Protein AF-A0A652KFF5-F1 (afdb_monomer)

Secondary structure (DSSP, 8-state):
-PPPPPSEEEEEEEEEEBSS-TTSGGGHHHHHHHHHHHHHHHTSTTEEEE---TTSSSSTT--TT-TTEEEEEEEES-HHHHHHHHHHSTHHHHHHHHHHHBPPPSS--EEEEEEETT----HHHHHHHHHHHHHH-SBTTBB-TTSPPPPHHHH-S---TT------PPPHHHHHHHHHHHHHHHHHHHHHHHHHHHHHHTS---HHHHHHHHHHHHHHHHHHHHHHHHHHHHH-HHHHHHHHHHHHHHHHHHHHH-SSHHHHHHHHHHHHHHHTTHHHHHHHHHHHS-TTTHHHHHHHHHHHHHHHHHTHHHHHHHHTTTS-HHHHTHHHHHHHHHHHHHGGGGSPPPPPP-PPP--------

Structure (mmCIF, N/CA/C/O backbone):
data_AF-A0A652KFF5-F1
#
_entry.id   AF-A0A652KFF5-F1
#
loop_
_atom_site.group_PDB
_atom_site.id
_atom_site.type_symbol
_atom_site.label_atom_id
_atom_site.label_alt_id
_atom_site.label_comp_id
_atom_site.label_asym_id
_atom_site.label_entity_id
_atom_site.label_seq_id
_atom_site.pdbx_PDB_ins_code
_atom_site.Cartn_x
_atom_site.Cartn_y
_atom_site.Cartn_z
_atom_site.occupancy
_atom_site.B_iso_or_equiv
_atom_site.auth_seq_id
_atom_site.auth_comp_id
_atom_site.auth_asym_id
_atom_site.auth_atom_id
_atom_site.pdbx_PDB_model_num
ATOM 1 N N . MET A 1 1 ? -26.740 13.414 42.583 1.00 33.16 1 MET A N 1
ATOM 2 C CA . MET A 1 1 ? -27.051 12.597 41.392 1.00 33.16 1 MET A CA 1
ATOM 3 C C . MET A 1 1 ? -25.988 11.518 41.304 1.00 33.16 1 MET A C 1
ATOM 5 O O . MET A 1 1 ? -24.871 11.815 40.911 1.00 33.16 1 MET A O 1
ATOM 9 N N . THR A 1 2 ? -26.283 10.318 41.795 1.00 33.34 2 THR A N 1
ATOM 10 C CA . THR A 1 2 ? -25.398 9.155 41.670 1.00 33.34 2 THR A CA 1
ATOM 11 C C . THR A 1 2 ? -25.369 8.743 40.200 1.00 33.34 2 THR A C 1
ATOM 13 O O . THR A 1 2 ? -26.416 8.467 39.616 1.00 33.34 2 THR A O 1
ATOM 16 N N . ALA A 1 3 ? -24.194 8.791 39.571 1.00 35.50 3 ALA A N 1
ATOM 17 C CA . ALA A 1 3 ? -24.021 8.266 38.223 1.00 35.50 3 ALA A CA 1
ATOM 18 C C . ALA A 1 3 ? -24.423 6.782 38.229 1.00 35.50 3 ALA A C 1
ATOM 20 O O . ALA A 1 3 ? -23.998 6.032 39.106 1.00 35.50 3 ALA A O 1
ATOM 21 N N . SER A 1 4 ? -25.293 6.376 37.301 1.00 41.59 4 SER A N 1
ATOM 22 C CA . SER A 1 4 ? -25.651 4.967 37.121 1.00 41.59 4 SER A CA 1
ATOM 23 C C . SER A 1 4 ? -24.373 4.171 36.866 1.00 41.59 4 SER A C 1
ATOM 25 O O . SER A 1 4 ? -23.624 4.528 35.956 1.00 41.59 4 SER A O 1
ATOM 27 N N . ALA A 1 5 ? -24.135 3.110 37.641 1.00 50.06 5 ALA A N 1
ATOM 28 C CA . ALA A 1 5 ? -23.015 2.204 37.405 1.00 50.06 5 ALA A CA 1
ATOM 29 C C . ALA A 1 5 ? -23.044 1.707 35.943 1.00 50.06 5 ALA A C 1
ATOM 31 O O . ALA A 1 5 ? -24.138 1.477 35.402 1.00 50.06 5 ALA A O 1
ATOM 32 N N . PRO A 1 6 ? -21.884 1.590 35.274 1.00 56.19 6 PRO A N 1
ATOM 33 C CA . PRO A 1 6 ? -21.829 1.127 33.895 1.00 56.19 6 PRO A CA 1
ATOM 34 C C . PRO A 1 6 ? -22.417 -0.286 33.789 1.00 56.19 6 PRO A C 1
ATOM 36 O O . PRO A 1 6 ? -22.148 -1.152 34.612 1.00 56.19 6 PRO A O 1
ATOM 39 N N . ALA A 1 7 ? -23.237 -0.532 32.763 1.00 70.31 7 ALA A N 1
ATOM 40 C CA . ALA A 1 7 ? -23.918 -1.819 32.571 1.00 70.31 7 ALA A CA 1
ATOM 41 C C . ALA A 1 7 ? -22.974 -2.969 32.148 1.00 70.31 7 ALA A C 1
ATOM 43 O O . ALA A 1 7 ? -23.396 -4.123 32.087 1.00 70.31 7 ALA A O 1
ATOM 44 N N . ALA A 1 8 ? -21.714 -2.664 31.826 1.00 82.94 8 ALA A N 1
ATOM 45 C CA . ALA A 1 8 ? -20.701 -3.625 31.409 1.00 82.94 8 ALA A CA 1
ATOM 46 C C . ALA A 1 8 ? -19.317 -3.187 31.899 1.00 82.94 8 ALA A C 1
ATOM 48 O O . ALA A 1 8 ? -19.049 -1.990 31.994 1.00 82.94 8 ALA A O 1
ATOM 49 N N . HIS A 1 9 ? -18.442 -4.158 32.131 1.00 90.56 9 HIS A N 1
ATOM 50 C CA . HIS A 1 9 ? -17.024 -3.968 32.415 1.00 90.56 9 HIS A CA 1
ATOM 51 C C . HIS A 1 9 ? -16.177 -4.586 31.298 1.00 90.56 9 HIS A C 1
ATOM 53 O O . HIS A 1 9 ? -16.633 -5.449 30.551 1.00 90.56 9 HIS A O 1
ATOM 59 N N . LEU A 1 10 ? -14.938 -4.135 31.162 1.00 90.88 10 LEU A N 1
ATOM 60 C CA . LEU A 1 10 ? -13.964 -4.647 30.215 1.00 90.88 10 LEU A CA 1
ATOM 61 C C . LEU A 1 10 ? -13.082 -5.696 30.891 1.00 90.88 10 LEU A C 1
ATOM 63 O O . LEU A 1 10 ? -12.325 -5.367 31.799 1.00 90.88 10 LEU A O 1
ATOM 67 N N . ALA A 1 11 ? -13.144 -6.933 30.419 1.00 93.06 11 ALA A N 1
ATOM 68 C CA . ALA A 1 11 ? -12.210 -7.985 30.779 1.00 93.06 11 ALA A CA 1
ATOM 69 C C . ALA A 1 11 ? -10.991 -7.976 29.848 1.00 93.06 11 ALA A C 1
ATOM 71 O O . ALA A 1 11 ? -11.082 -7.638 28.664 1.00 93.06 11 ALA A O 1
ATOM 72 N N . GLN A 1 12 ? -9.846 -8.366 30.393 1.00 92.56 12 GLN A N 1
ATOM 73 C CA . GLN A 1 12 ? -8.568 -8.439 29.707 1.00 92.56 12 GLN A CA 1
ATOM 74 C C . GLN A 1 12 ? -7.838 -9.713 30.121 1.00 92.56 12 GLN A C 1
ATOM 76 O O . GLN A 1 12 ? -7.774 -10.022 31.304 1.00 92.56 12 GLN A O 1
ATOM 81 N N . LEU A 1 13 ? -7.243 -10.408 29.152 1.00 90.50 13 LEU A N 1
ATOM 82 C CA . LEU A 1 13 ? -6.333 -11.535 29.350 1.00 90.50 13 LEU A CA 1
ATOM 83 C C . LEU A 1 13 ? -5.017 -11.248 28.632 1.00 90.50 13 LEU A C 1
ATOM 85 O O . LEU A 1 13 ? -5.027 -10.831 27.475 1.00 90.50 13 LEU A O 1
ATOM 89 N N . ASN A 1 14 ? -3.895 -11.513 29.294 1.00 86.75 14 ASN A N 1
ATOM 90 C CA . ASN A 1 14 ? -2.557 -11.499 28.717 1.00 86.75 14 ASN A CA 1
ATOM 91 C C . ASN A 1 14 ? -1.836 -12.816 29.034 1.00 86.75 14 ASN A C 1
ATOM 93 O O . ASN A 1 14 ? -1.788 -13.235 30.192 1.00 86.75 14 ASN A O 1
ATOM 97 N N . LEU A 1 15 ? -1.272 -13.447 28.005 1.00 84.94 15 LEU A N 1
ATOM 98 C CA . LEU A 1 15 ? -0.394 -14.607 28.115 1.00 84.94 15 LEU A CA 1
ATOM 99 C C . LEU A 1 15 ? 1.050 -14.196 27.829 1.00 84.94 15 LEU A C 1
ATOM 101 O O . LEU A 1 15 ? 1.372 -13.719 26.741 1.00 84.94 15 LEU A O 1
ATOM 105 N N . ALA A 1 16 ? 1.951 -14.446 28.770 1.00 81.75 16 ALA A N 1
ATOM 106 C CA . ALA A 1 16 ? 3.372 -14.200 28.566 1.00 81.75 16 ALA A CA 1
ATOM 107 C C . ALA A 1 16 ? 4.163 -15.501 28.700 1.00 81.75 16 ALA A C 1
ATOM 109 O O . ALA A 1 16 ? 4.005 -16.233 29.673 1.00 81.75 16 ALA A O 1
ATOM 110 N N . THR A 1 17 ? 5.009 -15.795 27.712 1.00 84.81 17 THR A N 1
ATOM 111 C CA . THR A 1 17 ? 5.936 -16.930 27.773 1.00 84.81 17 THR A CA 1
ATOM 112 C C . THR A 1 17 ? 7.237 -16.451 28.396 1.00 84.81 17 THR A C 1
ATOM 114 O O . THR A 1 17 ? 7.862 -15.529 27.872 1.00 84.81 17 THR A O 1
ATOM 117 N N . LEU A 1 18 ? 7.625 -17.059 29.510 1.00 83.94 18 LEU A N 1
ATOM 118 C CA . LEU A 1 18 ? 8.843 -16.753 30.248 1.00 83.94 18 LEU A CA 1
ATOM 119 C C . LEU A 1 18 ? 10.080 -17.246 29.488 1.00 83.94 18 LEU A C 1
ATOM 121 O O . LEU A 1 18 ? 10.061 -18.318 28.885 1.00 83.94 18 LEU A O 1
ATOM 125 N N . LEU A 1 19 ? 11.170 -16.480 29.545 1.00 85.31 19 LEU A N 1
ATOM 126 C CA . LEU A 1 19 ? 12.479 -16.920 29.046 1.00 85.31 19 LEU A CA 1
ATOM 127 C C . LEU A 1 19 ? 13.156 -17.916 29.999 1.00 85.31 19 LEU A C 1
ATOM 129 O O . LEU A 1 19 ? 13.886 -18.800 29.547 1.00 85.31 19 LEU A O 1
ATOM 133 N N . HIS A 1 20 ? 12.908 -17.776 31.305 1.00 85.44 20 HIS A N 1
ATOM 134 C CA . HIS A 1 20 ? 13.474 -18.599 32.374 1.00 85.44 20 HIS A CA 1
ATOM 135 C C . HIS A 1 20 ? 12.407 -18.928 33.437 1.00 85.44 20 HIS A C 1
ATOM 137 O O . HIS A 1 20 ? 11.428 -18.187 33.559 1.00 85.44 20 HIS A O 1
ATOM 143 N N . PRO A 1 21 ? 12.566 -20.022 34.205 1.00 84.12 21 PRO A N 1
ATOM 144 C CA . PRO A 1 21 ? 11.741 -20.305 35.383 1.00 84.12 21 PRO A CA 1
ATOM 145 C C . PRO A 1 21 ? 11.721 -19.138 36.385 1.00 84.12 21 PRO A C 1
ATOM 147 O O . PRO A 1 21 ? 12.697 -18.400 36.486 1.00 84.12 21 PRO A O 1
ATOM 150 N N . LEU A 1 22 ? 10.621 -18.956 37.127 1.00 80.88 22 LEU A N 1
ATOM 151 C CA . LEU A 1 22 ? 10.449 -17.810 38.041 1.00 80.88 22 LEU A CA 1
ATOM 152 C C . LEU A 1 22 ? 11.430 -17.806 39.227 1.00 80.88 22 LEU A C 1
ATOM 154 O 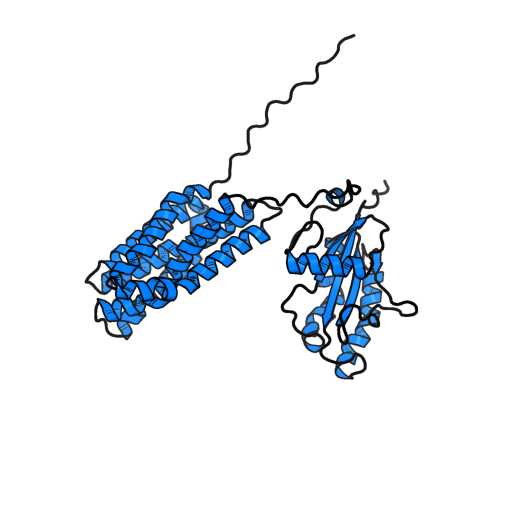O . LEU A 1 22 ? 11.695 -16.746 39.781 1.00 80.88 22 LEU A O 1
ATOM 158 N N . ASP A 1 23 ? 11.964 -18.967 39.602 1.00 84.38 23 ASP A N 1
ATOM 159 C CA . ASP A 1 23 ? 12.989 -19.142 40.636 1.00 84.38 23 ASP A CA 1
ATOM 160 C C . ASP A 1 23 ? 14.418 -18.858 40.134 1.00 84.38 23 ASP A C 1
ATOM 162 O O . ASP A 1 23 ? 15.362 -18.821 40.925 1.00 84.38 23 ASP A O 1
ATOM 166 N N . ASP A 1 24 ? 14.598 -18.620 38.830 1.00 88.25 24 ASP A N 1
ATOM 167 C CA . ASP A 1 24 ? 15.885 -18.229 38.262 1.00 88.25 24 ASP A CA 1
ATOM 168 C C . ASP A 1 24 ? 16.267 -16.805 38.721 1.00 88.25 24 ASP A C 1
ATOM 170 O O . ASP A 1 24 ? 15.455 -15.883 38.595 1.00 88.25 24 ASP A O 1
ATOM 174 N N . PRO A 1 25 ? 17.514 -16.558 39.173 1.00 88.81 25 PRO A N 1
ATOM 175 C CA . PRO A 1 25 ? 17.967 -15.229 39.594 1.00 88.81 25 PRO A CA 1
ATOM 176 C C . PRO A 1 25 ? 17.753 -14.120 38.553 1.00 88.81 25 PRO A C 1
ATOM 178 O O . PRO A 1 25 ? 17.595 -12.955 38.913 1.00 88.81 25 PRO A O 1
ATOM 181 N N . ARG A 1 26 ? 17.720 -14.457 37.256 1.00 87.69 26 ARG A N 1
ATOM 182 C CA . ARG A 1 26 ? 17.440 -13.499 36.171 1.00 87.69 26 ARG A CA 1
ATOM 183 C C . ARG A 1 26 ? 15.997 -12.992 36.173 1.00 87.69 26 ARG A C 1
ATOM 185 O O . ARG A 1 26 ? 15.732 -11.921 35.630 1.00 87.69 26 ARG A O 1
ATOM 192 N N . MET A 1 27 ? 15.080 -13.737 36.784 1.00 85.69 27 MET A N 1
ATOM 193 C CA . MET A 1 27 ? 13.676 -13.364 36.942 1.00 85.69 27 MET A CA 1
ATOM 194 C C . MET A 1 27 ? 13.416 -12.577 38.233 1.00 85.69 27 MET A C 1
ATOM 196 O O . MET A 1 27 ? 12.335 -12.008 38.363 1.00 85.69 27 MET A O 1
ATOM 200 N N . ALA A 1 28 ? 14.389 -12.472 39.149 1.00 85.94 28 ALA A N 1
ATOM 201 C CA . ALA A 1 28 ? 14.211 -11.790 40.436 1.00 85.94 28 ALA A CA 1
ATOM 202 C C . ALA A 1 28 ? 13.694 -10.341 40.304 1.00 85.94 28 ALA A C 1
ATOM 204 O O . ALA A 1 28 ? 12.697 -10.031 40.955 1.00 85.94 28 ALA A O 1
ATOM 205 N N . PRO A 1 29 ? 14.223 -9.486 39.399 1.00 86.44 29 PRO A N 1
ATOM 206 C CA . PRO A 1 29 ? 13.686 -8.134 39.222 1.00 86.44 29 PRO A CA 1
ATOM 207 C C . PRO A 1 29 ? 12.221 -8.113 38.767 1.00 86.44 29 PRO A C 1
ATOM 209 O O . PRO A 1 29 ? 11.480 -7.198 39.103 1.00 86.44 29 PRO A O 1
ATOM 212 N N . PHE A 1 30 ? 11.788 -9.112 37.992 1.00 83.81 30 PHE A N 1
ATOM 213 C CA . PHE A 1 30 ? 10.391 -9.236 37.581 1.00 83.81 30 PHE A CA 1
ATOM 214 C C . PHE A 1 30 ? 9.501 -9.670 38.750 1.00 83.81 30 PHE A C 1
ATOM 216 O O . PHE A 1 30 ? 8.449 -9.070 38.960 1.00 83.81 30 PHE A O 1
ATOM 223 N N . VAL A 1 31 ? 9.933 -10.675 39.519 1.00 85.06 31 VAL A N 1
ATOM 224 C CA . VAL A 1 31 ? 9.197 -11.191 40.684 1.00 85.06 31 VAL A CA 1
ATOM 225 C C . VAL A 1 31 ? 9.026 -10.106 41.752 1.00 85.06 31 VAL A C 1
ATOM 227 O O . VAL A 1 31 ? 7.923 -9.919 42.255 1.00 85.06 31 VAL A O 1
ATOM 230 N N . GLU A 1 32 ? 10.070 -9.321 42.029 1.00 86.75 32 GLU A N 1
ATOM 231 C CA . GLU A 1 32 ? 10.030 -8.199 42.981 1.00 86.75 32 GLU A CA 1
ATOM 232 C C . GLU A 1 32 ? 9.034 -7.094 42.583 1.00 86.75 32 GLU A C 1
ATOM 234 O O . GLU A 1 32 ? 8.522 -6.378 43.443 1.00 86.75 32 GLU A O 1
ATOM 239 N N . MET A 1 33 ? 8.724 -6.956 41.288 1.00 83.12 33 MET A N 1
ATOM 240 C CA . MET A 1 33 ? 7.752 -5.976 40.792 1.00 83.12 33 MET A CA 1
ATOM 241 C C . MET A 1 33 ? 6.298 -6.463 40.837 1.00 83.12 33 MET A C 1
ATOM 243 O O . MET A 1 33 ? 5.400 -5.631 40.687 1.00 83.12 33 MET A O 1
ATOM 247 N N . LEU A 1 34 ? 6.033 -7.760 41.039 1.00 81.25 34 LEU A N 1
ATOM 248 C CA . LEU A 1 34 ? 4.668 -8.303 41.013 1.00 81.25 34 LEU A CA 1
ATOM 249 C C . LEU A 1 34 ? 3.778 -7.649 42.074 1.00 81.25 34 LEU A C 1
ATOM 251 O O . LEU A 1 34 ? 2.709 -7.134 41.741 1.00 81.25 34 LEU A O 1
ATOM 255 N N . ASP A 1 35 ? 4.240 -7.603 43.322 1.00 81.44 35 ASP A N 1
ATOM 256 C CA . ASP A 1 35 ? 3.483 -7.029 44.437 1.00 81.44 35 ASP A CA 1
ATOM 257 C C . ASP A 1 35 ? 3.219 -5.522 44.261 1.00 81.44 35 ASP A C 1
ATOM 259 O O . ASP A 1 35 ? 2.052 -5.119 44.321 1.00 81.44 35 ASP A O 1
ATOM 263 N N . PRO A 1 36 ? 4.228 -4.670 43.966 1.00 82.75 36 PRO A N 1
ATOM 264 C CA . PRO A 1 36 ? 3.996 -3.256 43.672 1.00 82.75 36 PRO A CA 1
ATOM 265 C C . PRO A 1 36 ? 3.015 -3.014 42.519 1.00 82.75 36 PRO A C 1
ATOM 267 O O . PRO A 1 36 ? 2.179 -2.115 42.600 1.00 82.75 36 PRO A O 1
ATOM 270 N N . VAL A 1 37 ? 3.096 -3.806 41.446 1.00 82.44 37 VAL A N 1
ATOM 271 C CA . VAL A 1 37 ? 2.225 -3.659 40.271 1.00 82.44 37 VAL A CA 1
ATOM 272 C C . VAL A 1 37 ? 0.797 -4.098 40.576 1.00 82.44 37 VAL A C 1
ATOM 274 O O . VAL A 1 37 ? -0.143 -3.410 40.176 1.00 82.44 37 VAL A O 1
ATOM 277 N N . ASN A 1 38 ? 0.622 -5.200 41.308 1.00 82.69 38 ASN A N 1
ATOM 278 C CA . ASN A 1 38 ? -0.690 -5.666 41.749 1.00 82.69 38 ASN A CA 1
ATOM 279 C C . ASN A 1 38 ? -1.342 -4.651 42.695 1.00 82.69 38 ASN A C 1
ATOM 281 O O . ASN A 1 38 ? -2.497 -4.290 42.491 1.00 82.69 38 ASN A O 1
ATOM 285 N N . ALA A 1 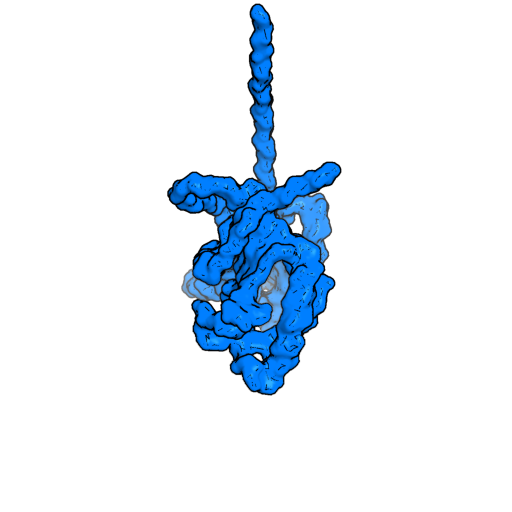39 ? -0.589 -4.112 43.658 1.00 84.81 39 ALA A N 1
ATOM 286 C CA . ALA A 1 39 ? -1.076 -3.062 44.549 1.00 84.81 39 ALA A CA 1
ATOM 287 C C . ALA A 1 39 ? -1.441 -1.774 43.787 1.00 84.81 39 ALA A C 1
ATOM 289 O O . ALA A 1 39 ? -2.447 -1.132 44.089 1.00 84.81 39 ALA A O 1
ATOM 290 N N . ALA A 1 40 ? -0.656 -1.405 42.769 1.00 84.25 40 ALA A N 1
ATOM 291 C CA . ALA A 1 40 ? -0.963 -0.269 41.906 1.00 84.25 40 ALA A CA 1
ATOM 292 C C . ALA A 1 40 ? -2.230 -0.496 41.065 1.00 84.25 40 ALA A C 1
ATOM 294 O O . ALA A 1 40 ? -2.979 0.454 40.848 1.00 84.25 40 ALA A O 1
ATOM 295 N N . ALA A 1 41 ? -2.480 -1.729 40.609 1.00 82.00 41 ALA A N 1
ATOM 296 C CA . ALA A 1 41 ? -3.719 -2.091 39.923 1.00 82.00 41 ALA A CA 1
ATOM 297 C C . ALA A 1 41 ? -4.917 -1.996 40.874 1.00 82.00 41 ALA A C 1
ATOM 299 O O . ALA A 1 41 ? -5.899 -1.339 40.545 1.00 82.00 41 ALA A O 1
ATOM 300 N N . ASP A 1 42 ? -4.796 -2.570 42.075 1.00 85.00 42 ASP A N 1
ATOM 301 C CA . ASP A 1 42 ? -5.848 -2.582 43.098 1.00 85.00 42 ASP A CA 1
ATOM 302 C C . ASP A 1 42 ? -6.244 -1.154 43.542 1.00 85.00 42 ASP A C 1
ATOM 304 O O . ASP A 1 42 ? -7.393 -0.910 43.911 1.00 85.00 42 ASP A O 1
ATOM 308 N N . ALA A 1 43 ? -5.317 -0.191 43.463 1.00 85.94 43 ALA A N 1
ATOM 309 C CA . ALA A 1 43 ? -5.553 1.226 43.756 1.00 85.94 43 ALA A CA 1
ATOM 310 C C . ALA A 1 43 ? -5.965 2.076 42.533 1.00 85.94 43 ALA A C 1
ATOM 312 O O . ALA A 1 43 ? -6.248 3.270 42.686 1.00 85.94 43 ALA A O 1
ATOM 313 N N . ALA A 1 44 ? -5.965 1.516 41.319 1.00 87.31 44 ALA A N 1
ATOM 314 C CA . ALA A 1 44 ? -6.188 2.281 40.098 1.00 87.31 44 ALA A CA 1
ATOM 315 C C . ALA A 1 44 ? -7.670 2.679 39.925 1.00 87.31 44 ALA A C 1
ATOM 317 O O . ALA A 1 44 ? -8.567 1.849 40.104 1.00 87.31 44 ALA A O 1
ATOM 318 N N . PRO A 1 45 ? -7.965 3.927 39.508 1.00 87.56 45 PRO A N 1
ATOM 319 C CA . PRO A 1 45 ? -9.326 4.330 39.170 1.00 87.56 45 PRO A CA 1
ATOM 320 C C . PRO A 1 45 ? -9.924 3.441 38.074 1.00 87.56 45 PRO A C 1
ATOM 322 O O . PRO A 1 45 ? -9.319 3.246 37.021 1.00 87.56 45 PRO A O 1
ATOM 325 N N . GLY A 1 46 ? -11.126 2.918 38.317 1.00 86.19 46 GLY A N 1
ATOM 326 C CA . GLY A 1 46 ? -11.828 2.040 37.380 1.00 86.19 46 GLY A CA 1
ATOM 327 C C . GLY A 1 46 ? -11.337 0.589 37.364 1.00 86.19 46 GLY A C 1
ATOM 328 O O . GLY A 1 46 ? -11.762 -0.167 36.491 1.00 86.19 46 GLY A O 1
ATOM 329 N N . PHE A 1 47 ? -10.467 0.174 38.288 1.00 89.31 47 PHE A N 1
ATOM 330 C CA . PHE A 1 47 ? -10.163 -1.240 38.505 1.00 89.31 47 PHE A CA 1
ATOM 331 C C . PHE A 1 47 ? -11.332 -1.949 39.203 1.00 89.31 47 PHE A C 1
ATOM 333 O O . PHE A 1 47 ? -11.900 -1.427 40.161 1.00 89.31 47 PHE A O 1
ATOM 340 N N . VAL A 1 48 ? -11.698 -3.144 38.728 1.00 90.00 48 VAL A N 1
ATOM 341 C CA . VAL A 1 48 ? -12.832 -3.915 39.270 1.00 90.00 48 VAL A CA 1
ATOM 342 C C . VAL A 1 48 ? -12.372 -5.224 39.901 1.00 90.00 48 VAL A C 1
ATOM 344 O O . VAL A 1 48 ? -12.838 -5.582 40.983 1.00 90.00 48 VAL A O 1
ATOM 347 N N . TRP A 1 49 ? -11.524 -5.988 39.210 1.00 91.62 49 TRP A N 1
ATOM 348 C CA . TRP A 1 49 ? -11.113 -7.320 39.658 1.00 91.62 49 TRP A CA 1
ATOM 349 C C . TRP A 1 49 ? -9.859 -7.810 38.925 1.00 91.62 49 TRP A C 1
ATOM 351 O O . TRP A 1 49 ? -9.629 -7.448 37.774 1.00 91.62 49 TRP A O 1
ATOM 361 N N . ARG A 1 50 ? -9.089 -8.708 39.547 1.00 88.00 50 ARG A N 1
ATOM 362 C CA . ARG A 1 50 ? -8.030 -9.490 38.893 1.00 88.00 50 ARG A CA 1
ATOM 363 C C . ARG A 1 50 ? -8.066 -10.947 39.326 1.00 88.00 50 ARG A C 1
ATOM 365 O O . ARG A 1 50 ? -8.480 -11.263 40.441 1.00 88.00 50 ARG A O 1
ATOM 372 N N . LEU A 1 51 ? -7.603 -11.817 38.438 1.00 82.69 51 LEU A N 1
ATOM 373 C CA . LEU A 1 51 ? -7.401 -13.226 38.726 1.00 82.69 51 LEU A CA 1
ATOM 374 C C . LEU A 1 51 ? -6.281 -13.381 39.756 1.00 82.69 51 LEU A C 1
ATOM 376 O O . LEU A 1 51 ? -5.197 -12.816 39.603 1.00 82.69 51 LEU A O 1
ATOM 380 N N . VAL A 1 52 ? -6.564 -14.176 40.778 1.00 79.19 52 VAL A N 1
ATOM 381 C CA . VAL A 1 52 ? -5.620 -14.641 41.794 1.00 79.19 52 VAL A CA 1
ATOM 382 C C . VAL A 1 52 ? -5.761 -16.152 41.901 1.00 79.19 52 VAL A C 1
ATOM 384 O O . VAL A 1 52 ? -6.857 -16.685 41.710 1.00 79.19 52 VAL A O 1
ATOM 387 N N . GLU A 1 53 ? -4.660 -16.847 42.153 1.00 72.25 53 GLU A N 1
ATOM 388 C CA . GLU A 1 53 ? -4.696 -18.262 42.506 1.00 72.25 53 GLU A CA 1
ATOM 389 C C . GLU A 1 53 ? -5.220 -18.436 43.939 1.00 72.25 53 GLU A C 1
ATOM 391 O O . GLU A 1 53 ? -5.051 -17.574 44.804 1.00 72.25 53 GLU A O 1
ATOM 396 N N . GLU A 1 54 ? -5.906 -19.547 44.192 1.00 55.03 54 GLU A N 1
ATOM 397 C CA . GLU A 1 54 ? -6.499 -19.825 45.496 1.00 55.03 54 GLU A CA 1
ATOM 398 C C . GLU A 1 54 ? -5.397 -19.974 46.561 1.00 55.03 54 GLU A C 1
ATOM 400 O O . GLU A 1 54 ? -4.600 -20.906 46.527 1.00 55.03 54 GLU A O 1
ATOM 405 N N . GLY A 1 55 ? -5.329 -19.017 47.495 1.00 48.94 55 GLY A N 1
ATOM 406 C CA . GLY A 1 55 ? -4.285 -18.954 48.526 1.00 48.94 55 GLY A CA 1
ATOM 407 C C . GLY A 1 55 ? -3.022 -18.166 48.146 1.00 48.94 55 GLY A C 1
ATOM 408 O O . GLY A 1 55 ? -2.095 -18.116 48.952 1.00 48.94 55 GLY A O 1
ATOM 409 N N . SER A 1 56 ? -2.986 -17.521 46.974 1.00 59.91 56 SER A N 1
ATOM 410 C CA . SER A 1 56 ? -1.859 -16.709 46.487 1.00 59.91 56 SER A CA 1
ATOM 411 C C . SER A 1 56 ? -2.266 -15.242 46.272 1.00 59.91 56 SER A C 1
ATOM 413 O O . SER A 1 56 ? -3.420 -14.969 45.928 1.00 59.91 56 SER A O 1
ATOM 415 N N . PRO A 1 57 ? -1.348 -14.267 46.438 1.00 55.69 57 PRO A N 1
ATOM 416 C CA . PRO A 1 57 ? -1.618 -12.872 46.100 1.00 55.69 57 PRO A CA 1
ATOM 417 C C . PRO A 1 57 ? -1.713 -12.611 44.587 1.00 55.69 57 PRO A C 1
ATOM 419 O O . PRO A 1 57 ? -2.160 -11.527 44.209 1.00 55.69 57 PRO A O 1
ATOM 422 N N . ASP A 1 58 ? -1.333 -13.554 43.713 1.00 59.50 58 ASP A N 1
ATOM 423 C CA . ASP A 1 58 ? -1.353 -13.391 42.253 1.00 59.50 58 ASP A CA 1
ATOM 424 C C . ASP A 1 58 ? -1.717 -14.678 41.481 1.00 59.50 58 ASP A C 1
ATOM 426 O O . ASP A 1 58 ? -2.000 -15.721 42.064 1.00 59.50 58 ASP A O 1
ATOM 430 N N . ALA A 1 59 ? -1.783 -14.583 40.147 1.00 62.31 59 ALA A N 1
ATOM 431 C CA . ALA A 1 59 ? -2.107 -15.690 39.239 1.00 62.31 59 ALA A CA 1
ATOM 432 C C . ALA A 1 59 ? -0.867 -16.348 38.599 1.00 62.31 59 ALA A C 1
ATOM 434 O O . ALA A 1 59 ? -1.003 -17.165 37.684 1.00 62.31 59 ALA A O 1
ATOM 435 N N . THR A 1 60 ? 0.346 -15.998 39.036 1.00 57.09 60 THR A N 1
ATOM 436 C CA . THR A 1 60 ? 1.594 -16.461 38.417 1.00 57.09 60 THR A CA 1
ATOM 437 C C . THR A 1 60 ? 1.905 -17.926 38.690 1.00 57.09 60 THR A C 1
ATOM 439 O O . THR A 1 60 ? 2.826 -18.444 38.065 1.00 57.09 60 THR A O 1
ATOM 442 N N . GLY A 1 61 ? 1.141 -18.629 39.532 1.00 55.91 61 GLY A N 1
ATOM 443 C CA . GLY A 1 61 ? 1.176 -20.092 39.666 1.00 55.91 61 GLY A CA 1
ATOM 444 C C . GLY A 1 61 ? 0.269 -20.837 38.676 1.00 55.91 61 GLY A C 1
ATOM 445 O O . GLY A 1 61 ? 0.526 -21.996 38.351 1.00 55.91 61 GLY A O 1
ATOM 446 N N . LEU A 1 62 ? -0.718 -20.163 38.070 1.00 58.66 62 LEU A N 1
ATOM 447 C CA . LEU A 1 62 ? -1.614 -20.780 37.089 1.00 58.66 62 LEU A CA 1
ATOM 448 C C . LEU A 1 62 ? -0.878 -21.019 35.757 1.00 58.66 62 LEU A C 1
ATOM 450 O O . LEU A 1 62 ? -0.264 -20.113 35.188 1.00 58.66 62 LEU A O 1
ATOM 454 N N . ARG A 1 63 ? -0.947 -22.251 35.231 1.00 62.28 63 ARG A N 1
ATOM 455 C CA . ARG A 1 63 ? -0.298 -22.680 33.968 1.00 62.28 63 ARG A CA 1
ATOM 456 C C . ARG A 1 63 ? -1.308 -23.166 32.914 1.00 62.28 63 ARG A C 1
ATOM 458 O O . ARG A 1 63 ? -1.210 -24.296 32.440 1.00 62.28 63 ARG A O 1
ATOM 465 N N . PRO A 1 64 ? -2.298 -22.354 32.511 1.00 58.81 64 PRO A N 1
ATOM 466 C CA . PRO A 1 64 ? -3.388 -22.830 31.656 1.00 58.81 64 PRO A CA 1
ATOM 467 C C . PRO A 1 64 ? -2.986 -23.071 30.188 1.00 58.81 64 PRO A C 1
ATOM 469 O O . PRO A 1 64 ? -3.765 -23.645 29.435 1.00 58.81 64 PRO A O 1
ATOM 472 N N . ALA A 1 65 ? -1.793 -22.632 29.767 1.00 58.03 65 ALA A N 1
ATOM 473 C CA . ALA A 1 65 ? -1.314 -22.710 28.383 1.00 58.03 65 ALA A CA 1
ATOM 474 C C . ALA A 1 65 ? 0.071 -23.385 28.241 1.00 58.03 65 ALA A C 1
ATOM 476 O O . ALA A 1 65 ? 0.737 -23.200 27.224 1.00 58.03 65 ALA A O 1
ATOM 477 N N . GLY A 1 66 ? 0.495 -24.165 29.245 1.00 60.28 66 GLY A N 1
ATOM 478 C CA . GLY A 1 66 ? 1.751 -24.929 29.246 1.00 60.28 66 GLY A CA 1
ATOM 479 C C . GLY A 1 66 ? 2.778 -24.467 30.287 1.00 60.28 66 GLY A C 1
ATOM 480 O O . GLY A 1 66 ? 2.648 -23.399 30.893 1.00 60.28 66 GLY A O 1
ATOM 481 N N . GLU A 1 67 ? 3.810 -25.288 30.502 1.00 62.88 67 GLU A N 1
ATOM 482 C CA . GLU A 1 67 ? 4.946 -24.928 31.356 1.00 62.88 67 GLU A CA 1
ATOM 483 C C . GLU A 1 67 ? 5.687 -23.716 30.771 1.00 62.88 67 GLU A C 1
ATOM 485 O O . GLU A 1 67 ? 5.973 -23.656 29.577 1.00 62.88 67 GLU A O 1
ATOM 490 N N . GLY A 1 68 ? 5.955 -22.713 31.611 1.00 70.38 68 GLY A N 1
ATOM 491 C CA . GLY A 1 68 ? 6.608 -21.468 31.195 1.00 70.38 68 GLY A CA 1
ATOM 492 C C . GLY A 1 68 ? 5.674 -20.389 30.636 1.00 70.38 68 GLY A C 1
ATOM 493 O O . GLY A 1 68 ? 6.168 -19.355 30.195 1.00 70.38 68 GLY A O 1
ATOM 494 N N . VAL A 1 69 ? 4.348 -20.570 30.668 1.00 76.94 69 VAL A N 1
ATOM 495 C CA . VAL A 1 69 ? 3.387 -19.505 30.328 1.00 76.94 69 VAL A CA 1
ATOM 496 C C . VAL A 1 69 ? 2.712 -18.978 31.587 1.00 76.94 69 VAL A C 1
ATOM 498 O O . VAL A 1 69 ? 2.051 -19.729 32.303 1.00 76.94 69 VAL A O 1
ATOM 501 N N . ILE A 1 70 ? 2.846 -17.675 31.832 1.00 79.31 70 ILE A N 1
ATOM 502 C CA . ILE A 1 70 ? 2.090 -16.972 32.868 1.00 79.31 70 ILE A CA 1
ATOM 503 C C . ILE A 1 70 ? 0.840 -16.336 32.270 1.00 79.31 70 ILE A C 1
ATOM 505 O O . ILE A 1 70 ? 0.831 -15.878 31.122 1.00 79.31 70 ILE A O 1
ATOM 509 N N . VAL A 1 71 ? -0.212 -16.299 33.079 1.00 80.38 71 VAL A N 1
ATOM 510 C CA . VAL A 1 71 ? -1.479 -15.666 32.745 1.00 80.38 71 VAL A CA 1
ATOM 511 C C . VAL A 1 71 ? -1.720 -14.485 33.673 1.00 80.38 71 VAL A C 1
ATOM 513 O O . VAL A 1 71 ? -1.552 -14.580 34.885 1.00 80.38 71 VAL A O 1
ATOM 516 N N . ASN A 1 72 ? -2.142 -13.368 33.098 1.00 83.62 72 ASN A N 1
ATOM 517 C CA . ASN A 1 72 ? -2.707 -12.258 33.845 1.00 83.62 72 ASN A CA 1
ATOM 518 C C . ASN A 1 72 ? -4.095 -11.963 33.280 1.00 83.62 72 ASN A C 1
ATOM 520 O O . ASN A 1 72 ? -4.259 -11.867 32.061 1.00 83.62 72 ASN A O 1
ATOM 524 N N . MET A 1 73 ? -5.088 -11.854 34.159 1.00 88.44 73 MET A N 1
ATOM 525 C CA . MET A 1 73 ? -6.453 -11.526 33.771 1.00 88.44 73 MET A CA 1
ATOM 526 C C . MET A 1 73 ? -7.037 -10.501 34.735 1.00 88.44 73 MET A C 1
ATOM 528 O O . MET A 1 73 ? -6.934 -10.667 35.950 1.00 88.44 73 MET A O 1
ATOM 532 N N . SER A 1 74 ? -7.649 -9.452 34.196 1.00 90.50 74 SER A N 1
ATOM 533 C CA . SER A 1 74 ? -8.214 -8.350 34.975 1.00 90.50 74 SER A CA 1
ATOM 534 C C . SER A 1 74 ? -9.496 -7.798 34.351 1.00 90.50 74 SER A C 1
ATOM 536 O O . SER A 1 74 ? -9.777 -8.024 33.175 1.00 90.50 74 SER A O 1
ATOM 538 N N . VAL A 1 75 ? -10.305 -7.113 35.155 1.00 91.56 75 VAL A N 1
ATOM 539 C CA . VAL A 1 75 ? -11.576 -6.493 34.775 1.00 91.56 75 VAL A CA 1
ATOM 540 C C . VAL A 1 75 ? -11.568 -5.034 35.221 1.00 91.56 75 VAL A C 1
ATOM 542 O O . VAL A 1 75 ? -11.169 -4.719 36.343 1.00 91.56 75 VAL A O 1
ATOM 545 N N . TRP A 1 76 ? -12.032 -4.161 34.333 1.00 91.38 76 TRP A N 1
ATOM 546 C CA . TRP A 1 76 ? -11.983 -2.707 34.458 1.00 91.38 76 TRP A CA 1
ATOM 547 C C . TRP A 1 76 ? -13.320 -2.085 34.068 1.00 91.38 76 TRP A C 1
ATOM 549 O O . TRP A 1 76 ? -14.043 -2.624 33.239 1.00 91.38 76 TRP A O 1
ATOM 559 N N . GLU A 1 77 ? -13.652 -0.916 34.598 1.00 87.50 77 GLU A N 1
ATOM 560 C CA . GLU A 1 77 ? -14.882 -0.198 34.245 1.00 87.50 77 GLU A CA 1
ATOM 561 C C . GLU A 1 77 ? -14.876 0.286 32.788 1.00 87.50 77 GLU A C 1
ATOM 563 O O . GLU A 1 77 ? -15.929 0.426 32.165 1.00 87.50 77 GLU A O 1
ATOM 568 N N . SER A 1 78 ? -13.692 0.541 32.220 1.00 84.38 78 SER A N 1
ATOM 569 C CA . SER A 1 78 ? -13.551 1.033 30.851 1.00 84.38 78 SER A CA 1
ATOM 570 C C . SER A 1 78 ? -12.203 0.681 30.217 1.00 84.38 78 SER A C 1
ATOM 572 O O . SER A 1 78 ? -11.222 0.369 30.895 1.00 84.38 78 SER A O 1
ATOM 574 N N . GLN A 1 79 ? -12.145 0.787 28.885 1.00 82.62 79 GLN A N 1
ATOM 575 C CA . GLN A 1 79 ? -10.898 0.654 28.125 1.00 82.62 79 GLN A CA 1
ATOM 576 C C . GLN A 1 79 ? -9.890 1.763 28.448 1.00 82.62 79 GLN A C 1
ATOM 578 O O . GLN A 1 79 ? -8.689 1.513 28.411 1.00 82.62 79 GLN A O 1
ATOM 583 N N . GLU A 1 80 ? -10.370 2.966 28.769 1.00 82.31 80 GLU A N 1
ATOM 584 C CA . GLU A 1 80 ? -9.530 4.106 29.144 1.00 82.31 80 GLU A CA 1
ATOM 585 C C . GLU A 1 80 ? -8.843 3.873 30.493 1.00 82.31 80 GLU A C 1
ATOM 587 O O . GLU A 1 80 ? -7.629 4.027 30.578 1.00 82.31 80 GLU A O 1
ATOM 592 N N . ALA A 1 81 ? -9.578 3.384 31.499 1.00 84.19 81 ALA A N 1
ATOM 593 C CA . ALA A 1 81 ? -9.022 3.053 32.813 1.00 84.19 81 ALA A CA 1
ATOM 594 C C . ALA A 1 81 ? -7.888 2.018 32.715 1.00 84.19 81 ALA A C 1
ATOM 596 O O . ALA A 1 81 ? -6.791 2.220 33.238 1.00 84.19 81 ALA A O 1
ATOM 597 N N . LEU A 1 82 ? -8.120 0.941 31.957 1.00 87.06 82 LEU A N 1
ATOM 598 C CA . LEU A 1 82 ? -7.104 -0.079 31.703 1.00 87.06 82 LEU A CA 1
ATOM 599 C C . LEU A 1 82 ? -5.903 0.483 30.912 1.00 87.06 82 LEU A C 1
ATOM 601 O O . LEU A 1 82 ? -4.755 0.122 31.183 1.00 87.06 82 LEU A O 1
ATOM 605 N N . TRP A 1 83 ? -6.138 1.356 29.927 1.00 83.12 83 TRP A N 1
ATOM 606 C CA . TRP A 1 83 ? -5.067 1.995 29.155 1.00 83.12 83 TRP A CA 1
ATOM 607 C C . TRP A 1 83 ? -4.193 2.899 30.033 1.00 83.12 83 TRP A C 1
ATOM 609 O O . TRP A 1 83 ? -2.964 2.813 29.971 1.00 83.12 83 TRP A O 1
ATOM 619 N N . ASP A 1 84 ? -4.811 3.733 30.867 1.00 81.19 84 ASP A N 1
ATOM 620 C CA . ASP A 1 84 ? -4.111 4.631 31.782 1.00 81.19 84 ASP A CA 1
ATOM 621 C C . ASP A 1 84 ? -3.295 3.847 32.812 1.00 81.19 84 ASP A C 1
ATOM 623 O O . ASP A 1 84 ? -2.119 4.155 33.014 1.00 81.19 84 ASP A O 1
ATOM 627 N N . PHE A 1 85 ? -3.841 2.767 33.377 1.00 83.00 85 PHE A N 1
ATOM 628 C CA . PHE A 1 85 ? -3.044 1.865 34.206 1.00 83.00 85 PHE A CA 1
ATOM 629 C C . PHE A 1 85 ? -1.860 1.282 33.422 1.00 83.00 85 PHE A C 1
ATOM 631 O O . PHE A 1 85 ? -0.721 1.351 33.877 1.00 83.00 85 PHE A O 1
ATOM 638 N N . THR A 1 86 ? -2.086 0.766 32.213 1.00 81.12 86 THR A N 1
ATOM 639 C CA . THR A 1 86 ? -1.042 0.067 31.446 1.00 81.12 86 THR A CA 1
ATOM 640 C C . THR A 1 86 ? 0.127 0.980 31.059 1.00 81.12 86 THR A C 1
ATOM 642 O O . THR A 1 86 ? 1.277 0.534 31.080 1.00 81.12 86 THR A O 1
ATOM 645 N N . TYR A 1 87 ? -0.154 2.236 30.688 1.00 77.44 87 TYR A N 1
ATOM 646 C CA . TYR A 1 87 ? 0.821 3.132 30.050 1.00 77.44 87 TYR A CA 1
ATOM 647 C C . TYR A 1 87 ? 1.157 4.403 30.834 1.00 77.44 87 TYR A C 1
ATOM 649 O O . TYR A 1 87 ? 2.130 5.074 30.485 1.00 77.44 87 TYR A O 1
ATOM 657 N N . ARG A 1 88 ? 0.383 4.758 31.863 1.00 74.06 88 ARG A N 1
ATOM 658 C CA . ARG A 1 88 ? 0.585 5.972 32.673 1.00 74.06 88 ARG A CA 1
ATOM 659 C C . ARG A 1 88 ? 0.805 5.691 34.164 1.00 74.06 88 ARG A C 1
ATOM 661 O O . ARG A 1 88 ? 0.843 6.635 34.946 1.00 74.06 88 ARG A O 1
ATOM 668 N N . SER A 1 89 ? 0.991 4.429 34.554 1.00 75.12 89 SER A N 1
ATOM 669 C CA . SER A 1 89 ? 1.318 4.023 35.930 1.00 75.12 89 SER A CA 1
ATOM 670 C C . SER A 1 89 ? 2.709 3.376 36.038 1.00 75.12 89 SER A C 1
ATOM 672 O O . SER A 1 89 ? 3.421 3.240 35.038 1.00 75.12 89 SER A O 1
ATOM 674 N N . GLY A 1 90 ? 3.075 2.917 37.243 1.00 66.19 90 GLY A N 1
ATOM 675 C CA . GLY A 1 90 ? 4.278 2.107 37.489 1.00 66.19 90 GLY A CA 1
ATOM 676 C C . GLY A 1 90 ? 4.362 0.825 36.644 1.00 66.19 90 GLY A C 1
ATOM 677 O O . GLY A 1 90 ? 5.455 0.320 36.407 1.00 66.19 90 GLY A O 1
ATOM 678 N N . HIS A 1 91 ? 3.248 0.353 36.068 1.00 73.56 91 HIS A N 1
ATOM 679 C CA . HIS A 1 91 ? 3.233 -0.758 35.107 1.00 73.56 91 HIS A CA 1
ATOM 680 C C . HIS A 1 91 ? 4.086 -0.486 33.846 1.00 73.56 91 HIS A C 1
ATOM 682 O O . HIS A 1 91 ? 4.567 -1.415 33.191 1.00 73.56 91 HIS A O 1
ATOM 688 N N . LEU A 1 92 ? 4.337 0.786 33.508 1.00 73.25 92 LEU A N 1
ATOM 689 C CA . LEU A 1 92 ? 5.187 1.156 32.375 1.00 73.25 92 LEU A CA 1
ATOM 690 C C . LEU A 1 92 ? 6.634 0.649 32.529 1.00 73.25 92 LEU A C 1
ATOM 692 O O . LEU A 1 92 ? 7.286 0.364 31.523 1.00 73.25 92 LEU A O 1
ATOM 696 N N . GLU A 1 93 ? 7.140 0.520 33.757 1.00 72.19 93 GLU A N 1
ATOM 697 C CA . GLU A 1 93 ? 8.499 0.031 34.020 1.00 72.19 93 GLU A CA 1
ATOM 698 C C . GLU A 1 93 ? 8.644 -1.445 33.628 1.00 72.19 93 GLU A C 1
ATOM 700 O O . GLU A 1 93 ? 9.564 -1.796 32.882 1.00 72.19 93 GLU A O 1
ATOM 705 N N . VAL A 1 94 ? 7.652 -2.275 33.971 1.00 74.50 94 VAL A N 1
ATOM 706 C CA . VAL A 1 94 ? 7.560 -3.672 33.512 1.00 74.50 94 VAL A CA 1
ATOM 707 C C . VAL A 1 94 ? 7.504 -3.738 31.984 1.00 74.50 94 VAL A C 1
ATOM 709 O O . VAL A 1 94 ? 8.181 -4.551 31.352 1.00 74.50 94 VAL A O 1
ATOM 712 N N . MET A 1 95 ? 6.750 -2.834 31.352 1.00 76.25 95 MET A N 1
ATOM 713 C CA . MET A 1 95 ? 6.631 -2.792 29.891 1.00 76.25 95 MET A CA 1
ATOM 714 C C . MET A 1 95 ? 7.938 -2.412 29.182 1.00 76.25 95 MET A C 1
ATOM 716 O O . MET A 1 95 ? 8.161 -2.862 28.053 1.00 76.25 95 MET A O 1
ATOM 720 N N . ARG A 1 96 ? 8.806 -1.614 29.820 1.00 79.88 96 ARG A N 1
ATOM 721 C CA . ARG A 1 96 ? 10.136 -1.259 29.292 1.00 79.88 96 ARG A CA 1
ATOM 722 C C . ARG A 1 96 ? 11.110 -2.438 29.359 1.00 79.88 96 ARG A C 1
ATOM 724 O O . ARG A 1 96 ? 11.805 -2.674 28.373 1.00 79.88 96 ARG A O 1
ATOM 731 N N . GLY A 1 97 ? 11.110 -3.188 30.464 1.00 77.38 97 GLY A N 1
ATOM 732 C CA . GLY A 1 97 ? 11.995 -4.344 30.688 1.00 77.38 97 GLY A CA 1
ATOM 733 C C . GLY A 1 97 ? 11.493 -5.674 30.112 1.00 77.38 97 GLY A C 1
ATOM 734 O O . GLY A 1 97 ? 12.220 -6.659 30.097 1.00 77.38 97 GLY A O 1
ATOM 735 N N . ARG A 1 98 ? 10.270 -5.726 29.565 1.00 81.50 98 ARG A N 1
ATOM 736 C CA . ARG A 1 98 ? 9.599 -6.968 29.122 1.00 81.50 98 ARG A CA 1
ATOM 737 C C . ARG A 1 98 ? 10.433 -7.921 28.251 1.00 81.50 98 ARG A C 1
ATOM 739 O O . ARG A 1 98 ? 10.144 -9.110 28.214 1.00 81.50 98 ARG A O 1
ATOM 746 N N . ARG A 1 99 ? 11.408 -7.407 27.491 1.00 84.12 99 ARG A N 1
ATOM 747 C CA . ARG A 1 99 ? 12.236 -8.212 26.570 1.00 84.12 99 ARG A CA 1
ATOM 748 C C . ARG A 1 99 ? 13.267 -9.065 27.309 1.00 84.12 99 ARG A C 1
ATOM 750 O O . ARG A 1 99 ? 13.742 -10.030 26.722 1.00 84.12 99 ARG A O 1
ATOM 757 N N . ASP A 1 100 ? 13.568 -8.715 28.555 1.00 84.00 100 ASP A N 1
ATOM 758 C CA . ASP A 1 100 ? 14.538 -9.412 29.398 1.00 84.00 100 ASP A CA 1
ATOM 759 C C . ASP A 1 100 ? 13.910 -10.628 30.098 1.00 84.00 100 ASP A C 1
ATOM 761 O O . ASP A 1 100 ? 14.621 -11.542 30.506 1.00 84.00 100 ASP A O 1
ATOM 765 N N . TRP A 1 101 ? 12.573 -10.675 30.180 1.00 83.50 101 TRP A N 1
ATOM 766 C CA . TRP A 1 101 ? 11.829 -11.718 30.900 1.00 83.50 101 TRP A CA 1
ATOM 767 C C . TRP A 1 101 ? 10.919 -12.562 30.005 1.00 83.50 101 TRP A C 1
ATOM 769 O O . TRP A 1 101 ? 10.649 -13.720 30.331 1.00 83.50 101 TRP A O 1
ATOM 779 N N . PHE A 1 102 ? 10.454 -12.019 28.874 1.00 84.62 102 PHE A N 1
ATOM 780 C CA . PHE A 1 102 ? 9.448 -12.670 28.036 1.00 84.62 102 PHE A CA 1
ATOM 781 C C . PHE A 1 102 ? 9.904 -12.906 26.600 1.00 84.62 102 PHE A C 1
ATOM 783 O O . PHE A 1 102 ? 10.492 -12.040 25.945 1.00 84.62 102 PHE A O 1
ATOM 790 N N . ALA A 1 103 ? 9.544 -14.077 26.075 1.00 82.00 103 ALA A N 1
ATOM 791 C CA . ALA A 1 103 ? 9.7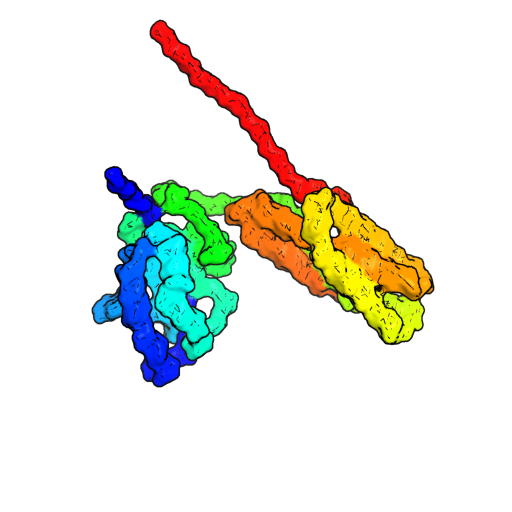23 -14.406 24.674 1.00 82.00 103 ALA A CA 1
ATOM 792 C C . ALA A 1 103 ? 8.862 -13.498 23.781 1.00 82.00 103 ALA A C 1
ATOM 794 O O . ALA A 1 103 ? 7.764 -13.058 24.135 1.00 82.00 103 ALA A O 1
ATOM 795 N N . ARG A 1 104 ? 9.362 -13.219 22.575 1.00 74.50 104 ARG A N 1
ATOM 796 C CA . ARG A 1 104 ? 8.627 -12.425 21.591 1.00 74.50 104 ARG A CA 1
ATOM 797 C C . ARG A 1 104 ? 7.523 -13.276 20.966 1.00 74.50 104 ARG A C 1
ATOM 799 O O . ARG A 1 104 ? 7.809 -14.230 20.250 1.00 74.50 104 ARG A O 1
ATOM 806 N N . HIS A 1 105 ? 6.275 -12.877 21.174 1.00 63.94 105 HIS A N 1
ATOM 807 C CA . HIS A 1 105 ? 5.123 -13.532 20.559 1.00 63.94 105 HIS A CA 1
ATOM 808 C C . HIS A 1 105 ? 4.947 -13.127 19.094 1.00 63.94 105 HIS A C 1
ATOM 810 O O . HIS A 1 105 ? 5.021 -11.943 18.757 1.00 63.94 105 HIS A O 1
ATOM 816 N N . VAL A 1 106 ? 4.703 -14.118 18.233 1.00 48.78 106 VAL A N 1
ATOM 817 C CA . VAL A 1 106 ? 4.355 -13.926 16.810 1.00 48.78 106 VAL A CA 1
ATOM 818 C C . VAL A 1 106 ? 2.834 -13.807 16.627 1.00 48.78 106 VAL A C 1
ATOM 820 O O . VAL A 1 106 ? 2.371 -13.156 15.696 1.00 48.78 106 VAL A O 1
ATOM 823 N N . GLU A 1 107 ? 2.057 -14.366 17.558 1.00 64.81 107 GLU A N 1
ATOM 824 C CA . GLU A 1 107 ? 0.591 -14.339 17.564 1.00 64.81 107 GLU A CA 1
ATOM 825 C C . GLU A 1 107 ? 0.020 -13.387 18.630 1.00 64.81 107 GLU A C 1
ATOM 827 O O . GLU A 1 107 ? 0.732 -12.862 19.495 1.00 64.81 107 GLU A O 1
ATOM 832 N N . ALA A 1 108 ? -1.299 -13.166 18.585 1.00 67.88 108 ALA A N 1
ATOM 833 C CA . ALA A 1 108 ? -2.002 -12.404 19.609 1.00 67.88 108 ALA A CA 1
ATOM 834 C C . ALA A 1 108 ? -1.838 -13.080 20.981 1.00 67.88 108 ALA A C 1
ATOM 836 O O . ALA A 1 108 ? -2.173 -14.249 21.164 1.00 67.88 108 ALA A O 1
ATOM 837 N N . HIS A 1 109 ? -1.314 -12.341 21.951 1.00 79.12 109 HIS A N 1
ATOM 838 C CA . HIS A 1 109 ? -1.098 -12.795 23.329 1.00 79.12 109 HIS A CA 1
ATOM 839 C C . HIS A 1 109 ? -1.962 -12.023 24.337 1.00 79.12 109 HIS A C 1
ATOM 841 O O . HIS A 1 109 ? -2.063 -12.417 25.491 1.00 79.12 109 HIS A O 1
ATOM 847 N N . LEU A 1 110 ? -2.615 -10.952 23.878 1.00 86.75 110 LEU A N 1
ATOM 848 C CA . LEU A 1 110 ? -3.538 -10.112 24.628 1.00 86.75 110 LEU A CA 1
ATOM 849 C C . LEU A 1 110 ? -4.919 -10.186 23.969 1.00 86.75 110 LEU A C 1
ATOM 851 O O . LEU A 1 110 ? -5.006 -10.062 22.748 1.00 86.75 110 LEU A O 1
ATOM 855 N N . VAL A 1 111 ? -5.977 -10.304 24.768 1.00 89.50 111 VAL A N 1
ATOM 856 C CA . VAL A 1 111 ? -7.367 -10.144 24.322 1.00 89.50 111 VAL A CA 1
ATOM 857 C C . VAL A 1 111 ? -8.168 -9.330 25.338 1.00 89.50 111 VAL A C 1
ATOM 859 O O . VAL A 1 111 ? -7.948 -9.429 26.542 1.00 89.50 111 VAL A O 1
ATOM 862 N N . LEU A 1 112 ? -9.081 -8.510 24.830 1.00 92.06 112 LEU A N 1
ATOM 863 C CA . LEU A 1 112 ? -10.030 -7.663 25.541 1.00 92.06 112 LEU A CA 1
ATOM 864 C C . LEU A 1 112 ? -11.449 -8.037 25.101 1.00 92.06 112 LEU A C 1
ATOM 866 O O . LEU A 1 112 ? -11.679 -8.284 23.913 1.00 92.06 112 LEU A O 1
ATOM 870 N N . TRP A 1 113 ? -12.402 -8.064 26.028 1.00 92.38 113 TRP A N 1
ATOM 871 C CA . TRP A 1 113 ? -13.818 -8.277 25.722 1.00 92.38 113 TRP A CA 1
ATOM 872 C C . TRP A 1 113 ? -14.713 -7.675 26.801 1.00 92.38 113 TRP A C 1
ATOM 874 O O . TRP A 1 113 ? -14.295 -7.478 27.938 1.00 92.38 113 TRP A O 1
ATOM 884 N N . TRP A 1 114 ? -15.955 -7.359 26.448 1.00 88.81 114 TRP A N 1
ATOM 885 C CA . TRP A 1 114 ? -16.920 -6.833 27.409 1.00 88.81 114 TRP A CA 1
ATOM 886 C C . TRP A 1 114 ? -17.609 -7.965 28.165 1.00 88.81 114 TRP A C 1
ATOM 888 O O . TRP A 1 114 ? -18.011 -8.964 27.570 1.00 88.81 114 TRP A O 1
ATOM 898 N N . VAL A 1 115 ? -17.786 -7.766 29.466 1.00 88.56 115 VAL A N 1
ATOM 899 C CA . VAL A 1 115 ? -18.516 -8.653 30.371 1.00 88.56 115 VAL A CA 1
ATOM 900 C C . VAL A 1 115 ? -19.614 -7.866 31.094 1.00 88.56 115 VAL A C 1
ATOM 902 O O . VAL A 1 115 ? -19.450 -6.664 31.326 1.00 88.56 115 VAL A O 1
ATOM 905 N N . PRO A 1 116 ? -20.746 -8.489 31.465 1.00 85.38 116 PRO A N 1
ATOM 906 C CA . PRO A 1 116 ? -21.741 -7.842 32.316 1.00 85.38 116 PRO A CA 1
ATOM 907 C C . PRO A 1 116 ? -21.118 -7.321 33.614 1.00 85.38 116 PRO A C 1
ATOM 909 O O . PRO A 1 116 ? -20.228 -7.958 34.182 1.00 85.38 116 PRO A O 1
ATOM 912 N N . ALA A 1 117 ? -21.584 -6.169 34.102 1.00 84.06 117 ALA A N 1
ATOM 913 C CA . ALA A 1 117 ? -21.119 -5.656 35.386 1.00 84.06 117 ALA A CA 1
ATOM 914 C C . ALA A 1 117 ? -21.379 -6.692 36.498 1.00 84.06 117 ALA A C 1
ATOM 916 O O . ALA A 1 117 ? -22.486 -7.210 36.633 1.00 84.06 117 ALA A O 1
ATOM 917 N N . GLY A 1 118 ? -20.338 -7.024 37.266 1.00 79.81 118 GLY A N 1
ATOM 918 C CA . GLY A 1 118 ? -20.371 -8.072 38.294 1.00 79.81 118 GLY A CA 1
ATOM 919 C C . GLY A 1 118 ? -19.994 -9.483 37.816 1.00 79.81 118 GLY A C 1
ATOM 920 O O . GLY A 1 118 ? -19.763 -10.347 38.661 1.00 79.81 118 GLY A O 1
ATOM 921 N N . HIS A 1 119 ? -19.863 -9.726 36.505 1.00 84.25 119 HIS A N 1
ATOM 922 C CA . HIS A 1 119 ? -19.354 -11.000 35.981 1.00 84.25 119 HIS A CA 1
ATOM 923 C C . HIS A 1 119 ? -17.844 -11.115 36.201 1.00 84.25 119 HIS A C 1
ATOM 925 O O . HIS A 1 119 ? -17.086 -10.201 35.870 1.00 84.25 119 HIS A O 1
ATOM 931 N N . ARG A 1 120 ? -17.405 -12.256 36.738 1.00 87.00 120 ARG A N 1
ATOM 932 C CA . ARG A 1 120 ? -15.987 -12.599 36.881 1.00 87.00 120 ARG A CA 1
ATOM 933 C C . ARG A 1 120 ? -15.641 -13.648 35.824 1.00 87.00 120 ARG A C 1
ATOM 935 O O . ARG A 1 120 ? -16.093 -14.786 35.961 1.00 87.00 120 ARG A O 1
ATOM 942 N N . PRO A 1 121 ? -14.895 -13.282 34.769 1.00 84.94 121 PRO A N 1
ATOM 943 C CA . PRO A 1 121 ? -14.588 -14.207 33.692 1.00 84.94 121 PRO A CA 1
ATOM 944 C C . PRO A 1 121 ? -13.721 -15.363 34.182 1.00 84.94 121 PRO A C 1
ATOM 946 O O . PRO A 1 121 ? -12.897 -15.213 35.086 1.00 84.94 121 PRO A O 1
ATOM 949 N N . THR A 1 122 ? -13.888 -16.522 33.552 1.00 82.88 122 THR A N 1
ATOM 950 C CA . THR A 1 122 ? -13.039 -17.691 33.813 1.00 82.88 122 THR A CA 1
ATOM 951 C C . THR A 1 122 ? -11.844 -17.717 32.864 1.00 82.88 122 THR A C 1
ATOM 953 O O . THR A 1 122 ? -11.880 -17.144 31.775 1.00 82.88 122 THR A O 1
ATOM 956 N N . VAL A 1 123 ? -10.783 -18.438 33.239 1.00 78.69 123 VAL A N 1
ATOM 957 C CA . VAL A 1 123 ? -9.631 -18.650 32.345 1.00 78.69 123 VAL A CA 1
ATOM 958 C C . VAL A 1 123 ? -10.056 -19.364 31.055 1.00 78.69 123 VAL A C 1
ATOM 960 O O . VAL A 1 123 ? -9.573 -19.015 29.983 1.00 78.69 123 VAL A O 1
ATOM 963 N N . GLY A 1 124 ? -10.996 -20.314 31.135 1.00 72.94 124 GLY A N 1
ATOM 964 C CA . GLY A 1 124 ? -11.544 -21.004 29.962 1.00 72.94 124 GLY A CA 1
ATOM 965 C C . GLY A 1 124 ? -12.250 -20.053 28.991 1.00 72.94 124 GLY A C 1
ATOM 966 O O . GLY A 1 124 ? -11.947 -20.068 27.801 1.00 72.94 124 GLY A O 1
ATOM 967 N N . GLU A 1 125 ? -13.112 -19.169 29.507 1.00 81.00 125 GLU A N 1
ATOM 968 C CA . GLU A 1 125 ? -13.765 -18.109 28.719 1.00 81.00 125 GLU A CA 1
ATOM 969 C C . GLU A 1 125 ? -12.725 -17.214 28.030 1.00 81.00 125 GLU A C 1
ATOM 971 O O . GLU A 1 125 ? -12.818 -16.923 26.839 1.00 81.00 125 GLU A O 1
ATOM 976 N N . ALA A 1 126 ? -11.696 -16.804 28.768 1.00 84.06 126 ALA A N 1
ATOM 977 C CA . ALA A 1 126 ? -10.658 -15.925 28.255 1.00 84.06 126 ALA A CA 1
ATOM 978 C C . ALA A 1 126 ? -9.808 -16.583 27.150 1.00 84.06 126 ALA A C 1
ATOM 980 O O . ALA A 1 126 ? -9.464 -15.936 26.157 1.00 84.06 126 ALA A O 1
ATOM 981 N N . LEU A 1 127 ? -9.490 -17.874 27.294 1.00 80.38 127 LEU A N 1
ATOM 982 C CA . LEU A 1 127 ? -8.781 -18.648 26.273 1.00 80.38 127 LEU A CA 1
ATOM 983 C C . LEU A 1 127 ? -9.631 -18.859 25.016 1.00 80.38 127 LEU A C 1
ATOM 985 O O . LEU A 1 127 ? -9.088 -18.760 23.916 1.00 80.38 127 LEU A O 1
ATOM 989 N N . GLU A 1 128 ? -10.942 -19.076 25.155 1.00 83.44 128 GLU A N 1
ATOM 990 C CA . GLU A 1 128 ? -11.878 -19.105 24.021 1.00 83.44 128 GLU A CA 1
ATOM 991 C C . GLU A 1 128 ? -11.829 -17.775 23.254 1.00 83.44 128 GLU A C 1
ATOM 993 O O . GLU A 1 128 ? -11.633 -17.766 22.039 1.00 83.44 128 GLU A O 1
ATOM 998 N N . ARG A 1 129 ? -11.892 -16.634 23.960 1.00 86.75 129 ARG A N 1
ATOM 999 C CA . ARG A 1 129 ? -11.773 -15.305 23.330 1.00 86.75 129 ARG A CA 1
ATOM 1000 C C . ARG A 1 129 ? -10.440 -15.103 22.622 1.00 86.75 129 ARG A C 1
ATOM 1002 O O . ARG A 1 129 ? -10.400 -14.522 21.537 1.00 86.75 129 ARG A O 1
ATOM 1009 N N . LEU A 1 130 ? -9.345 -15.564 23.217 1.00 83.31 130 LEU A N 1
ATOM 1010 C CA . LEU A 1 130 ? -8.026 -15.453 22.604 1.00 83.31 130 LEU A CA 1
ATOM 1011 C C . LEU A 1 130 ? -7.904 -16.335 21.354 1.00 83.31 130 LEU A C 1
ATOM 1013 O O . LEU A 1 130 ? -7.328 -15.899 20.357 1.00 83.31 130 LEU A O 1
ATOM 1017 N N . ALA A 1 131 ? -8.460 -17.548 21.390 1.00 80.00 131 ALA A N 1
ATOM 1018 C CA . ALA A 1 131 ? -8.514 -18.443 20.241 1.00 80.00 131 ALA A CA 1
ATOM 1019 C C . ALA A 1 131 ? -9.338 -17.829 19.100 1.00 80.00 131 ALA A C 1
ATOM 1021 O O . ALA A 1 131 ? -8.869 -17.801 17.961 1.00 80.00 131 ALA A O 1
ATOM 1022 N N . ASP A 1 132 ? -10.497 -17.244 19.414 1.00 76.25 132 ASP A N 1
ATOM 1023 C CA . ASP A 1 132 ? -11.322 -16.511 18.453 1.00 76.25 132 ASP A CA 1
ATOM 1024 C C . ASP A 1 132 ? -10.545 -15.363 17.799 1.00 76.25 132 ASP A C 1
ATOM 1026 O O . ASP A 1 132 ? -10.549 -15.233 16.574 1.00 76.25 132 ASP A O 1
ATOM 1030 N N . LEU A 1 133 ? -9.834 -14.559 18.598 1.00 82.31 133 LEU A N 1
ATOM 1031 C CA . LEU A 1 133 ? -9.015 -13.449 18.110 1.00 82.31 133 LEU A CA 1
ATOM 1032 C C . LEU A 1 133 ? -7.875 -13.924 17.195 1.00 82.31 133 LEU A C 1
ATOM 1034 O O . LEU A 1 133 ? -7.601 -13.285 16.180 1.00 82.31 133 LEU A O 1
ATOM 1038 N N . ARG A 1 134 ? -7.204 -15.031 17.532 1.00 82.50 134 ARG A N 1
ATOM 1039 C CA . ARG A 1 134 ? -6.121 -15.600 16.709 1.00 82.50 134 ARG A CA 1
ATOM 1040 C C . ARG A 1 134 ? -6.639 -16.166 15.393 1.00 82.50 134 ARG A C 1
ATOM 1042 O O . ARG A 1 134 ? -6.040 -15.923 14.350 1.00 82.50 134 ARG A O 1
ATOM 1049 N N . ALA A 1 135 ? -7.749 -16.898 15.443 1.00 74.38 135 ALA A N 1
ATOM 1050 C CA . ALA A 1 135 ? -8.321 -17.554 14.276 1.00 74.38 135 ALA A CA 1
ATOM 1051 C C . ALA A 1 135 ? -9.010 -16.564 13.323 1.00 74.38 135 ALA A C 1
ATOM 1053 O O . ALA A 1 135 ? -8.936 -16.724 12.104 1.00 74.38 135 ALA A O 1
ATOM 1054 N N . HIS A 1 136 ? -9.674 -15.538 13.861 1.00 76.50 136 HIS A N 1
ATOM 1055 C CA . HIS A 1 136 ? -10.597 -14.696 13.093 1.00 76.50 136 HIS A CA 1
ATOM 1056 C C . HIS A 1 136 ? -10.230 -13.204 13.074 1.00 76.50 136 HIS A C 1
ATOM 1058 O O . HIS A 1 136 ? -10.814 -12.444 12.296 1.00 76.50 136 HIS A O 1
ATOM 1064 N N . GLY A 1 137 ? -9.253 -12.776 13.876 1.00 76.94 137 GLY A N 1
ATOM 1065 C CA . GLY A 1 137 ? -8.902 -11.368 14.056 1.00 76.94 137 GLY A CA 1
ATOM 1066 C C . GLY A 1 137 ? -9.858 -10.612 14.995 1.00 76.94 137 GLY A C 1
ATOM 1067 O O . GLY A 1 137 ? -10.762 -11.209 15.582 1.00 76.94 137 GLY A O 1
ATOM 1068 N N . PRO A 1 138 ? -9.655 -9.289 15.182 1.00 80.62 138 PRO A N 1
ATOM 1069 C CA . PRO A 1 138 ? -10.437 -8.492 16.127 1.00 80.62 138 PRO A CA 1
ATOM 1070 C C . PRO A 1 138 ? -11.934 -8.467 15.800 1.00 80.62 138 PRO A C 1
ATOM 1072 O O . PRO A 1 138 ? -12.332 -8.268 14.651 1.00 80.62 138 PRO A O 1
ATOM 1075 N N . SER A 1 139 ? -12.764 -8.617 16.829 1.00 75.94 139 SER A N 1
ATOM 1076 C CA . SER A 1 139 ? -14.222 -8.644 16.739 1.00 75.94 139 SER A CA 1
ATOM 1077 C C . SER A 1 139 ? -14.879 -8.000 17.971 1.00 75.94 139 SER A C 1
ATOM 1079 O O . SER A 1 139 ? -14.227 -7.832 19.003 1.00 75.94 139 SER A O 1
ATOM 1081 N N . PRO A 1 140 ? -16.193 -7.708 17.926 1.00 75.50 140 PRO A N 1
ATOM 1082 C CA . PRO A 1 140 ? -16.958 -7.277 19.098 1.00 75.50 140 PRO A CA 1
ATOM 1083 C C . PRO A 1 140 ? -16.843 -8.184 20.333 1.00 75.50 140 PRO A C 1
ATOM 1085 O O . PRO A 1 140 ? -17.000 -7.700 21.451 1.00 75.50 140 PRO A O 1
ATOM 1088 N N . ARG A 1 141 ? -16.573 -9.484 20.136 1.00 76.00 141 ARG A N 1
ATOM 1089 C CA . ARG A 1 141 ? -16.448 -10.479 21.216 1.00 76.00 141 ARG A CA 1
ATOM 1090 C C . ARG A 1 141 ? -15.022 -10.626 21.744 1.00 76.00 141 ARG A C 1
ATOM 1092 O O . ARG A 1 141 ? -14.862 -11.144 22.840 1.00 76.00 141 ARG A O 1
ATOM 1099 N N . ALA A 1 142 ? -14.011 -10.223 20.975 1.00 84.00 142 ALA A N 1
ATOM 1100 C CA . ALA A 1 142 ? -12.600 -10.382 21.312 1.00 84.00 142 ALA A CA 1
ATOM 1101 C C . ALA A 1 142 ? -11.746 -9.411 20.483 1.00 84.00 142 ALA A C 1
ATOM 1103 O O . ALA A 1 142 ? -11.692 -9.518 19.258 1.00 84.00 142 ALA A O 1
ATOM 1104 N N . PHE A 1 143 ? -11.079 -8.459 21.129 1.00 85.12 143 PHE A N 1
ATOM 1105 C CA . PHE A 1 143 ? -10.307 -7.398 20.474 1.00 85.12 143 PHE A CA 1
ATOM 1106 C C . PHE A 1 143 ? -9.034 -7.052 21.266 1.00 85.12 143 PHE A C 1
ATOM 1108 O O . PHE A 1 143 ? -8.755 -7.652 22.294 1.00 85.12 143 PHE A O 1
ATOM 1115 N N . THR A 1 144 ? -8.213 -6.117 20.790 1.00 86.12 144 THR A N 1
ATOM 1116 C CA . THR A 1 144 ? -6.994 -5.635 21.478 1.00 86.12 144 THR A CA 1
ATOM 1117 C C . THR A 1 144 ? -7.027 -4.116 21.635 1.00 86.12 144 THR A C 1
ATOM 1119 O O . THR A 1 144 ? -7.890 -3.459 21.063 1.00 86.12 144 THR A O 1
ATOM 1122 N N . PHE A 1 145 ? -6.065 -3.508 22.341 1.00 72.88 145 PHE A N 1
ATOM 1123 C CA . PHE A 1 145 ? -5.975 -2.040 22.424 1.00 72.88 145 PHE A CA 1
ATOM 1124 C C . PHE A 1 145 ? -5.862 -1.336 21.062 1.00 72.88 145 PHE A C 1
ATOM 1126 O O . PHE A 1 145 ? -6.314 -0.205 20.915 1.00 72.88 145 PHE A O 1
ATOM 1133 N N . SER A 1 146 ? -5.264 -1.993 20.063 1.00 61.31 146 SER A N 1
ATOM 1134 C CA . SER A 1 146 ? -5.091 -1.451 18.710 1.00 61.31 146 SER A CA 1
ATOM 1135 C C . SER A 1 146 ? -6.379 -1.439 17.876 1.00 61.31 146 SER A C 1
ATOM 1137 O O . SER A 1 146 ? -6.400 -0.855 16.795 1.00 61.31 146 SER A O 1
ATOM 1139 N N . SER A 1 147 ? -7.457 -2.047 18.372 1.00 59.62 147 SER A N 1
ATOM 1140 C CA . SER A 1 147 ? -8.786 -2.066 17.756 1.00 59.62 147 SER A CA 1
ATOM 1141 C C . SER A 1 147 ? -9.812 -1.521 18.750 1.00 59.62 147 SER A C 1
ATOM 1143 O O . SER A 1 147 ? -9.943 -2.054 19.850 1.00 59.62 147 SER A O 1
ATOM 1145 N N . ARG A 1 148 ? -10.556 -0.465 18.397 1.00 54.00 148 ARG A N 1
ATOM 1146 C CA . ARG A 1 148 ? -11.651 0.011 19.259 1.00 54.00 148 ARG A CA 1
ATOM 1147 C C . ARG A 1 148 ? -12.735 -1.065 19.326 1.00 54.00 148 ARG A C 1
ATOM 1149 O O . ARG A 1 148 ? -13.275 -1.451 18.292 1.00 54.00 148 ARG A O 1
ATOM 1156 N N . GLY A 1 149 ? -13.025 -1.552 20.530 1.00 52.94 149 GLY A N 1
ATOM 1157 C CA . GLY A 1 149 ? -14.165 -2.432 20.762 1.00 52.94 149 GLY A CA 1
ATOM 1158 C C . GLY A 1 149 ? -15.493 -1.676 20.620 1.00 52.94 149 GLY A C 1
ATOM 1159 O O . GLY A 1 149 ? -15.509 -0.442 20.673 1.00 52.94 149 GLY A O 1
ATOM 1160 N N . PRO A 1 150 ? -16.623 -2.385 20.459 1.00 58.31 150 PRO A N 1
ATOM 1161 C CA . PRO A 1 150 ? -17.951 -1.772 20.488 1.00 58.31 150 PRO A CA 1
ATOM 1162 C C . PRO A 1 150 ? -18.189 -1.074 21.835 1.00 58.31 150 PRO A C 1
ATOM 1164 O O . PRO A 1 150 ? -17.587 -1.439 22.842 1.00 58.31 150 PRO A O 1
ATOM 1167 N N . ALA A 1 151 ? -19.086 -0.088 21.885 1.00 55.19 151 ALA A N 1
ATOM 1168 C CA . ALA A 1 151 ? -19.442 0.555 23.149 1.00 55.19 151 ALA A CA 1
ATOM 1169 C C . ALA A 1 151 ? -20.064 -0.458 24.133 1.00 55.19 151 ALA A C 1
ATOM 1171 O O . ALA A 1 151 ? -20.913 -1.258 23.736 1.00 55.19 151 ALA A O 1
ATOM 1172 N N . ALA A 1 152 ? -19.710 -0.359 25.421 1.00 53.94 152 ALA A N 1
ATOM 1173 C CA . ALA A 1 152 ? -20.181 -1.211 26.523 1.00 53.94 152 ALA A CA 1
ATOM 1174 C C . ALA A 1 152 ? -21.692 -1.524 26.484 1.00 53.94 152 ALA A C 1
ATOM 1176 O O . ALA A 1 152 ? -22.110 -2.652 26.722 1.00 53.94 152 ALA A O 1
ATOM 1177 N N . ARG A 1 153 ? -22.518 -0.536 26.110 1.00 47.53 153 ARG A N 1
ATOM 1178 C CA . ARG A 1 153 ? -23.986 -0.649 26.065 1.00 47.53 153 ARG A CA 1
ATOM 1179 C C . ARG A 1 153 ? -24.525 -1.533 24.931 1.00 47.53 153 ARG A C 1
ATOM 1181 O O . ARG A 1 153 ? -25.654 -1.995 25.021 1.00 47.53 153 ARG A O 1
ATOM 1188 N N . ALA A 1 154 ? -23.753 -1.740 23.865 1.00 49.69 154 ALA A N 1
ATOM 1189 C CA . ALA A 1 154 ? -24.127 -2.610 22.749 1.00 49.69 154 ALA A CA 1
ATOM 1190 C C . ALA A 1 154 ? -23.701 -4.073 22.973 1.00 49.69 154 ALA A C 1
ATOM 1192 O O . ALA A 1 154 ? -24.214 -4.959 22.297 1.00 49.69 154 ALA A O 1
ATOM 1193 N N . ALA A 1 155 ? -22.77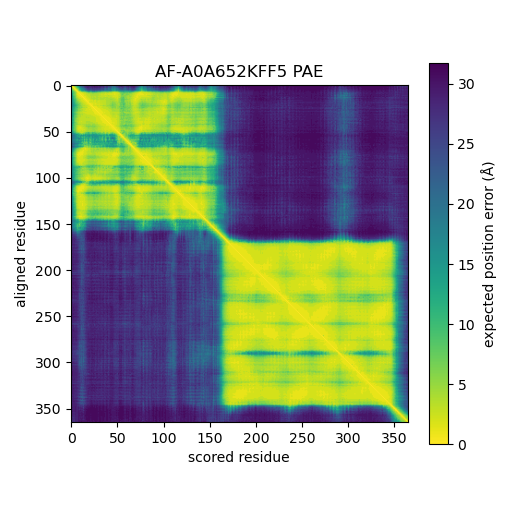9 -4.326 23.910 1.00 53.38 155 ALA A N 1
ATOM 1194 C CA . ALA A 1 155 ? -22.196 -5.647 24.144 1.00 53.38 155 ALA A CA 1
ATOM 1195 C C . ALA A 1 155 ? -22.945 -6.494 25.193 1.00 53.38 155 ALA A C 1
ATOM 1197 O O . ALA A 1 155 ? -22.823 -7.713 25.170 1.00 53.38 155 ALA A O 1
ATOM 1198 N N . THR A 1 156 ? -23.728 -5.877 26.088 1.00 48.00 156 THR A N 1
ATOM 1199 C CA . THR A 1 156 ? -24.444 -6.552 27.194 1.00 48.00 156 THR A CA 1
ATOM 1200 C C . THR A 1 156 ? -25.937 -6.789 26.958 1.00 48.00 156 THR A C 1
ATOM 1202 O O . THR A 1 156 ? -26.661 -7.120 27.897 1.00 48.00 156 THR A O 1
ATOM 1205 N N . ALA A 1 157 ? -26.427 -6.656 25.721 1.00 44.06 157 ALA A N 1
ATOM 1206 C CA . ALA A 1 157 ? -27.778 -7.117 25.405 1.00 44.06 157 ALA A CA 1
ATOM 1207 C C . ALA A 1 157 ? -27.877 -8.635 25.691 1.00 44.06 157 ALA A C 1
ATOM 1209 O O . ALA A 1 157 ? -26.987 -9.373 25.262 1.00 44.06 157 ALA A O 1
ATOM 1210 N N . PRO A 1 158 ? -28.899 -9.102 26.437 1.00 38.47 158 PRO A N 1
ATOM 1211 C CA . PRO A 1 158 ? -29.013 -10.502 26.831 1.00 38.47 158 PRO A CA 1
ATOM 1212 C C . PRO A 1 158 ? -29.060 -11.402 25.597 1.00 38.47 158 PRO A C 1
ATOM 1214 O O . PRO A 1 158 ? -29.696 -11.066 24.598 1.00 38.47 158 PRO A O 1
ATOM 1217 N N . ASP A 1 159 ? -28.355 -12.527 25.705 1.00 41.41 159 ASP A N 1
ATOM 1218 C CA . ASP A 1 159 ? -28.131 -13.552 24.688 1.00 41.41 159 ASP A CA 1
ATOM 1219 C C . ASP A 1 159 ? -29.461 -14.054 24.091 1.00 41.41 159 ASP A C 1
ATOM 1221 O O . ASP A 1 159 ? -30.079 -15.007 24.566 1.00 41.41 159 ASP A O 1
ATOM 1225 N N . ALA A 1 160 ? -29.943 -13.376 23.046 1.00 34.91 160 ALA A N 1
ATOM 1226 C CA . ALA A 1 160 ? -30.916 -13.935 22.123 1.00 34.91 160 ALA A CA 1
ATOM 1227 C C . ALA A 1 160 ? -30.159 -14.990 21.307 1.00 34.91 160 ALA A C 1
ATOM 1229 O O . ALA A 1 160 ? -29.413 -14.661 20.384 1.00 34.91 160 ALA A O 1
ATOM 1230 N N . GLY A 1 161 ? -30.284 -16.238 21.759 1.00 32.44 161 GLY A N 1
ATOM 1231 C CA . GLY A 1 161 ? -29.373 -17.332 21.453 1.00 32.44 161 GLY A CA 1
ATOM 1232 C C . GLY A 1 161 ? -29.000 -17.528 19.986 1.00 32.44 161 GLY A C 1
ATOM 1233 O O . GLY A 1 161 ? -29.792 -17.310 19.076 1.00 32.44 161 GLY A O 1
ATOM 1234 N N . THR A 1 162 ? -27.785 -18.042 19.775 1.00 37.12 162 THR A N 1
ATOM 1235 C CA . THR A 1 162 ? -27.340 -18.700 18.528 1.00 37.12 162 THR A CA 1
ATOM 1236 C C . THR A 1 162 ? -27.668 -17.970 17.219 1.00 37.12 162 THR A C 1
ATOM 1238 O O . THR A 1 162 ? -27.825 -18.599 16.175 1.00 37.12 162 THR A O 1
ATOM 1241 N N . ALA A 1 163 ? -27.706 -16.639 17.222 1.00 37.03 163 ALA A N 1
ATOM 1242 C CA . ALA A 1 163 ? -27.485 -15.910 15.988 1.00 37.03 163 ALA A CA 1
ATOM 1243 C C . ALA A 1 163 ? -25.989 -16.036 15.669 1.00 37.03 163 ALA A C 1
ATOM 1245 O O . ALA A 1 163 ? -25.162 -15.332 16.253 1.00 37.03 163 ALA A O 1
ATOM 1246 N N . GLU A 1 164 ? -25.638 -16.974 14.777 1.00 32.69 164 GLU A N 1
ATOM 1247 C CA . GLU A 1 164 ? -24.348 -16.972 14.080 1.00 32.69 164 GLU A CA 1
ATOM 1248 C C . GLU A 1 164 ? -23.964 -15.519 13.771 1.00 32.69 164 GLU A C 1
ATOM 1250 O O . GLU A 1 164 ? -24.838 -14.759 13.331 1.00 32.69 164 GLU A O 1
ATOM 1255 N N . PRO A 1 165 ? -22.701 -15.094 13.985 1.00 40.91 165 PRO A N 1
ATOM 1256 C CA . PRO A 1 165 ? -22.291 -13.755 13.608 1.00 40.91 165 PRO A CA 1
ATOM 1257 C C . PRO A 1 165 ? -22.593 -13.640 12.124 1.00 40.91 165 PRO A C 1
ATOM 1259 O O . PRO A 1 165 ? -21.930 -14.287 11.312 1.00 40.91 165 PRO A O 1
ATOM 1262 N N . THR A 1 166 ? -23.639 -12.886 11.768 1.00 38.88 166 THR A N 1
ATOM 1263 C CA . THR A 1 166 ? -24.030 -12.709 10.375 1.00 38.88 166 THR A CA 1
ATOM 1264 C C . THR A 1 166 ? -22.795 -12.162 9.703 1.00 38.88 166 THR A C 1
ATOM 1266 O O . THR A 1 166 ? -22.400 -11.027 9.977 1.00 38.88 166 THR A O 1
ATOM 1269 N N . ARG A 1 167 ? -22.124 -13.027 8.936 1.00 46.31 167 ARG A N 1
ATOM 1270 C CA . ARG A 1 167 ? -20.825 -12.797 8.320 1.00 46.31 167 ARG A CA 1
ATOM 1271 C C . ARG A 1 167 ? -21.001 -11.523 7.511 1.00 46.31 167 ARG A C 1
ATOM 1273 O O . ARG A 1 167 ? -21.573 -11.585 6.423 1.00 46.31 167 ARG A O 1
ATOM 1280 N N . ARG A 1 168 ? -20.637 -10.358 8.069 1.00 54.84 168 ARG A N 1
ATOM 1281 C CA . ARG A 1 168 ? -20.815 -9.078 7.378 1.00 54.84 168 ARG A CA 1
ATOM 1282 C C . ARG A 1 168 ? -19.941 -9.194 6.147 1.00 54.84 168 ARG A C 1
ATOM 1284 O O . ARG A 1 168 ? -18.714 -9.167 6.237 1.00 54.84 168 ARG A O 1
ATOM 1291 N N . ARG A 1 169 ? -20.580 -9.473 5.008 1.00 63.53 169 ARG A N 1
ATOM 1292 C CA . ARG A 1 169 ? -19.884 -9.680 3.746 1.00 63.53 169 ARG A CA 1
ATOM 1293 C C . ARG A 1 169 ? -19.080 -8.420 3.506 1.00 63.53 169 ARG A C 1
ATOM 1295 O O . ARG A 1 169 ? -19.646 -7.329 3.478 1.00 63.53 169 ARG A O 1
ATOM 1302 N N . THR A 1 170 ? -17.767 -8.581 3.374 1.00 73.69 170 THR A N 1
ATOM 1303 C CA . THR A 1 170 ? -16.882 -7.463 3.073 1.00 73.69 170 THR A CA 1
ATOM 1304 C C . THR A 1 170 ? -17.437 -6.745 1.846 1.00 73.69 170 THR A C 1
ATOM 1306 O O . THR A 1 170 ? -17.661 -7.403 0.821 1.00 73.69 170 THR A O 1
ATOM 1309 N N . PRO A 1 171 ? -17.711 -5.434 1.938 1.00 80.50 171 PRO A N 1
ATOM 1310 C CA . PRO A 1 171 ? -18.367 -4.737 0.853 1.00 80.50 171 PRO A CA 1
ATOM 1311 C C . PRO A 1 171 ? -17.510 -4.844 -0.407 1.00 80.50 171 PRO A C 1
ATOM 1313 O O . PRO A 1 171 ? -16.285 -4.718 -0.352 1.00 80.50 171 PRO A O 1
ATOM 1316 N N . ARG A 1 172 ? -18.158 -5.056 -1.560 1.00 88.69 172 ARG A N 1
ATOM 1317 C CA . ARG A 1 172 ? -17.494 -5.197 -2.871 1.00 88.69 172 ARG A CA 1
ATOM 1318 C C . ARG A 1 172 ? -16.482 -4.074 -3.131 1.00 88.69 172 ARG A C 1
ATOM 1320 O O . ARG A 1 172 ? -15.440 -4.317 -3.730 1.00 88.69 172 ARG A O 1
ATOM 1327 N N . ARG A 1 173 ? -16.762 -2.867 -2.625 1.00 89.75 173 ARG A N 1
ATOM 1328 C CA . ARG A 1 173 ? -15.867 -1.704 -2.668 1.00 89.75 173 ARG A CA 1
ATOM 1329 C C . ARG A 1 173 ? -14.472 -1.997 -2.104 1.00 89.75 173 ARG A C 1
ATOM 1331 O O . ARG A 1 173 ? -13.498 -1.627 -2.742 1.00 89.75 173 ARG A O 1
ATOM 1338 N N . ILE A 1 174 ? -14.356 -2.687 -0.969 1.00 88.38 174 ILE A N 1
ATOM 1339 C CA . ILE A 1 174 ? -13.058 -2.986 -0.333 1.00 88.38 174 ILE A CA 1
ATOM 1340 C C . ILE A 1 174 ? -12.233 -3.946 -1.185 1.00 88.38 174 ILE A C 1
ATOM 1342 O O . ILE A 1 174 ? -11.036 -3.744 -1.344 1.00 88.38 174 ILE A O 1
ATOM 1346 N N . TRP A 1 175 ? -12.871 -4.949 -1.790 1.00 91.31 175 TRP A N 1
ATOM 1347 C CA . TRP A 1 175 ? -12.189 -5.853 -2.718 1.00 91.31 175 TRP A CA 1
ATOM 1348 C C . TRP A 1 175 ? -11.717 -5.137 -3.985 1.00 91.31 175 TRP A C 1
ATOM 1350 O O . TRP A 1 175 ? -10.629 -5.428 -4.470 1.00 91.31 175 TRP A O 1
ATOM 1360 N N . ILE A 1 176 ? -12.483 -4.161 -4.484 1.00 94.44 176 ILE A N 1
ATOM 1361 C CA . ILE A 1 176 ? -12.046 -3.305 -5.596 1.00 94.44 176 ILE A CA 1
ATOM 1362 C C . ILE A 1 176 ? -10.839 -2.455 -5.174 1.00 94.44 176 ILE A C 1
ATOM 1364 O O . ILE A 1 176 ? -9.857 -2.411 -5.906 1.00 94.44 176 ILE A O 1
ATOM 1368 N N . LEU A 1 177 ? -10.867 -1.828 -3.990 1.00 92.56 177 LEU A N 1
ATOM 1369 C CA . LEU A 1 177 ? -9.723 -1.070 -3.464 1.00 92.56 177 LEU A CA 1
ATOM 1370 C C . LEU A 1 177 ? -8.479 -1.955 -3.297 1.00 92.56 177 LEU A C 1
ATOM 1372 O O . LEU A 1 177 ? -7.383 -1.539 -3.660 1.00 92.56 177 LEU A O 1
ATOM 1376 N N . ALA A 1 178 ? -8.649 -3.184 -2.805 1.00 90.69 178 ALA A N 1
ATOM 1377 C CA . ALA A 1 178 ? -7.564 -4.145 -2.640 1.00 90.69 178 ALA A CA 1
ATOM 1378 C C . ALA A 1 178 ? -6.986 -4.588 -3.992 1.00 90.69 178 ALA A C 1
ATOM 1380 O O . ALA A 1 178 ? -5.769 -4.654 -4.145 1.00 90.69 178 ALA A O 1
ATOM 1381 N N . ALA A 1 179 ? -7.838 -4.849 -4.987 1.00 96.00 179 ALA A N 1
ATOM 1382 C CA . ALA A 1 179 ? -7.401 -5.192 -6.338 1.00 96.00 179 ALA A CA 1
ATOM 1383 C C . ALA A 1 179 ? -6.640 -4.033 -7.000 1.00 96.00 179 ALA A C 1
ATOM 1385 O O . ALA A 1 179 ? -5.594 -4.257 -7.604 1.00 96.00 179 ALA A O 1
ATOM 1386 N N . LEU A 1 180 ? -7.113 -2.792 -6.837 1.00 97.00 180 LEU A N 1
ATOM 1387 C CA . LEU A 1 180 ? -6.404 -1.600 -7.310 1.00 97.00 180 LEU A CA 1
ATOM 1388 C C . LEU A 1 180 ? -5.053 -1.422 -6.605 1.00 97.00 180 LEU A C 1
ATOM 1390 O O . LEU A 1 180 ? -4.071 -1.075 -7.257 1.00 97.00 180 LEU A O 1
ATOM 1394 N N . ALA A 1 181 ? -4.980 -1.696 -5.300 1.00 94.56 181 ALA A N 1
ATOM 1395 C CA . ALA A 1 181 ? -3.725 -1.637 -4.555 1.00 94.56 181 ALA A CA 1
ATOM 1396 C C . ALA A 1 181 ? -2.734 -2.693 -5.052 1.00 94.56 181 ALA A C 1
ATOM 1398 O O . ALA A 1 181 ? -1.582 -2.358 -5.300 1.00 94.56 181 ALA A O 1
ATOM 1399 N N . LEU A 1 182 ? -3.184 -3.930 -5.284 1.00 95.56 182 LEU A N 1
ATOM 1400 C CA . LEU A 1 182 ? -2.368 -4.986 -5.889 1.00 95.56 182 LEU A CA 1
ATOM 1401 C C . LEU A 1 182 ? -1.835 -4.573 -7.259 1.00 95.56 182 LEU A C 1
ATOM 1403 O O . LEU A 1 182 ? -0.643 -4.701 -7.509 1.00 95.56 182 LEU A O 1
ATOM 1407 N N . MET A 1 183 ? -2.699 -4.050 -8.130 1.00 97.38 183 MET A N 1
ATOM 1408 C CA . MET A 1 183 ? -2.322 -3.601 -9.471 1.00 97.38 183 MET A CA 1
ATOM 1409 C C . MET A 1 183 ? -1.240 -2.514 -9.426 1.00 97.38 183 MET A C 1
ATOM 1411 O O . MET A 1 183 ? -0.229 -2.618 -10.118 1.00 97.38 183 MET A O 1
ATOM 1415 N N . LEU A 1 184 ? -1.426 -1.486 -8.595 1.00 97.06 184 LEU A N 1
ATOM 1416 C CA . LEU A 1 184 ? -0.490 -0.363 -8.492 1.00 97.06 184 LEU A CA 1
ATOM 1417 C C . LEU A 1 184 ? 0.795 -0.717 -7.731 1.00 97.06 184 LEU A C 1
ATOM 1419 O O . LEU A 1 184 ? 1.863 -0.225 -8.083 1.00 97.06 184 LEU A O 1
ATOM 1423 N N . MET A 1 185 ? 0.732 -1.592 -6.729 1.00 94.50 185 MET A N 1
ATOM 1424 C CA . MET A 1 185 ? 1.935 -2.083 -6.052 1.00 94.50 185 MET A CA 1
ATOM 1425 C C . MET A 1 185 ? 2.724 -3.054 -6.933 1.00 94.50 185 MET A C 1
ATOM 1427 O O . MET A 1 185 ? 3.948 -3.044 -6.879 1.00 94.50 185 MET A O 1
ATOM 1431 N N . LEU A 1 186 ? 2.064 -3.818 -7.811 1.00 95.62 186 LEU A N 1
ATOM 1432 C CA . LEU A 1 186 ? 2.741 -4.576 -8.866 1.00 95.62 186 LEU A CA 1
ATOM 1433 C C . LEU A 1 186 ? 3.467 -3.641 -9.832 1.00 95.62 186 LEU A C 1
ATOM 1435 O O . LEU A 1 186 ? 4.613 -3.905 -10.174 1.00 95.62 186 LEU A O 1
ATOM 1439 N N . CYS A 1 187 ? 2.855 -2.519 -10.217 1.00 97.25 187 CYS A N 1
ATOM 1440 C CA . CYS A 1 187 ? 3.523 -1.490 -11.018 1.00 97.25 187 CYS A CA 1
ATOM 1441 C C . CYS A 1 187 ? 4.816 -0.979 -10.345 1.00 97.25 187 CYS A C 1
ATOM 1443 O O . CYS A 1 187 ? 5.837 -0.829 -11.016 1.00 97.25 187 CYS A O 1
ATOM 1445 N N . GLU A 1 188 ? 4.794 -0.764 -9.025 1.00 95.19 188 GLU A N 1
ATOM 1446 C CA . GLU A 1 188 ? 5.980 -0.395 -8.233 1.00 95.19 188 GLU A CA 1
ATOM 1447 C C . GLU A 1 188 ? 7.021 -1.529 -8.186 1.00 95.19 188 GLU A C 1
ATOM 1449 O O . GLU A 1 188 ? 8.200 -1.280 -8.429 1.00 95.19 188 GLU A O 1
ATOM 1454 N N . GLY A 1 189 ? 6.595 -2.779 -7.972 1.00 93.12 189 GLY A N 1
ATOM 1455 C CA . GLY A 1 189 ? 7.466 -3.960 -8.044 1.00 93.12 189 GLY A CA 1
ATOM 1456 C C . GLY A 1 189 ? 8.169 -4.090 -9.398 1.00 93.12 189 GLY A C 1
ATOM 1457 O O . GLY A 1 189 ? 9.379 -4.289 -9.460 1.00 93.12 189 GLY A O 1
ATOM 1458 N N . VAL A 1 190 ? 7.447 -3.852 -10.498 1.00 95.12 190 VAL A N 1
ATOM 1459 C CA . VAL A 1 190 ? 8.034 -3.882 -11.844 1.00 95.12 190 VAL A CA 1
ATOM 1460 C C . VAL A 1 190 ? 9.126 -2.827 -12.016 1.00 95.12 190 VAL A C 1
ATOM 1462 O O . VAL A 1 190 ? 10.162 -3.119 -12.612 1.00 95.12 190 VAL A O 1
ATOM 1465 N N . ALA A 1 191 ? 8.941 -1.623 -11.472 1.00 95.00 191 ALA A N 1
ATOM 1466 C CA . ALA A 1 191 ? 9.992 -0.610 -11.495 1.00 95.00 191 ALA A CA 1
ATOM 1467 C C . ALA A 1 191 ? 11.224 -1.033 -10.683 1.00 95.00 191 ALA A C 1
ATOM 1469 O O . ALA A 1 191 ? 12.344 -0.799 -11.134 1.00 95.00 191 ALA A O 1
ATOM 1470 N N . ASN A 1 192 ? 11.038 -1.667 -9.522 1.00 91.75 192 ASN A N 1
ATOM 1471 C CA . ASN A 1 192 ? 12.149 -2.116 -8.677 1.00 91.75 192 ASN A CA 1
ATOM 1472 C C . ASN A 1 192 ? 13.018 -3.166 -9.380 1.00 91.75 192 ASN A C 1
ATOM 1474 O O . ASN A 1 192 ? 14.242 -3.054 -9.374 1.00 91.75 192 ASN A O 1
ATOM 1478 N N . ASP A 1 193 ? 12.386 -4.148 -10.020 1.00 92.12 193 ASP A N 1
ATOM 1479 C CA . ASP A 1 193 ? 13.093 -5.311 -10.558 1.00 92.12 193 ASP A CA 1
ATOM 1480 C C . ASP A 1 193 ? 13.567 -5.108 -12.005 1.00 92.12 193 ASP A C 1
ATOM 1482 O O . ASP A 1 193 ? 14.632 -5.591 -12.391 1.00 92.12 193 ASP A O 1
ATOM 1486 N N . TRP A 1 194 ? 12.797 -4.377 -12.820 1.00 96.56 194 TRP A N 1
ATOM 1487 C CA . TRP A 1 194 ? 12.981 -4.369 -14.276 1.00 96.56 194 TRP A CA 1
ATOM 1488 C C . TRP A 1 194 ? 13.393 -3.020 -14.865 1.00 96.56 194 TRP A C 1
ATOM 1490 O O . TRP A 1 194 ? 13.754 -2.973 -16.039 1.00 96.56 194 TRP A O 1
ATOM 1500 N N . SER A 1 195 ? 13.397 -1.921 -14.101 1.00 96.38 195 SER A N 1
ATOM 1501 C CA . SER A 1 195 ? 13.757 -0.603 -14.656 1.00 96.38 195 SER A CA 1
ATOM 1502 C C . SER A 1 195 ? 15.213 -0.515 -15.119 1.00 96.38 195 SER A C 1
ATOM 1504 O O . SER A 1 195 ? 15.493 0.052 -16.176 1.00 96.38 195 SER A O 1
ATOM 1506 N N . VAL A 1 196 ? 16.135 -1.120 -14.368 1.00 97.19 196 VAL A N 1
ATOM 1507 C CA . VAL A 1 196 ? 17.556 -1.209 -14.736 1.00 97.19 196 VAL A CA 1
ATOM 1508 C C . VAL A 1 196 ? 17.747 -2.174 -15.906 1.00 97.19 196 VAL A C 1
ATOM 1510 O O . VAL A 1 196 ? 18.442 -1.845 -16.866 1.00 97.19 196 VAL A O 1
ATOM 1513 N N . LEU A 1 197 ? 17.092 -3.340 -15.855 1.00 95.56 197 LEU A N 1
ATOM 1514 C CA . LEU A 1 197 ? 17.139 -4.346 -16.922 1.00 95.56 197 LEU A CA 1
ATOM 1515 C C . LEU A 1 197 ? 16.591 -3.799 -18.239 1.00 95.56 197 LEU A C 1
ATOM 1517 O O . LEU A 1 197 ? 17.148 -4.079 -19.288 1.00 95.56 197 LEU A O 1
ATOM 1521 N N . HIS A 1 198 ? 15.568 -2.948 -18.197 1.00 97.19 198 HIS A N 1
ATOM 1522 C CA . HIS A 1 198 ? 15.053 -2.277 -19.382 1.00 97.19 198 HIS A CA 1
ATOM 1523 C C . HIS A 1 198 ? 16.142 -1.475 -20.105 1.00 97.19 198 HIS A C 1
ATOM 1525 O O . HIS A 1 198 ? 16.362 -1.669 -21.296 1.00 97.19 198 HIS A O 1
ATOM 1531 N N . LEU A 1 199 ? 16.856 -0.598 -19.397 1.00 98.00 199 LEU A N 1
ATOM 1532 C CA . LEU A 1 199 ? 17.894 0.216 -20.029 1.00 98.00 199 LEU A CA 1
ATOM 1533 C C . LEU A 1 199 ? 19.094 -0.624 -20.468 1.00 98.00 199 LEU A C 1
ATOM 1535 O O . LEU A 1 199 ? 19.669 -0.348 -21.515 1.00 98.00 199 LEU A O 1
ATOM 1539 N N . ARG A 1 200 ? 19.470 -1.632 -19.678 1.00 97.31 200 ARG A N 1
ATOM 1540 C CA . ARG A 1 200 ? 20.627 -2.481 -19.969 1.00 97.31 200 ARG A CA 1
ATOM 1541 C C . ARG A 1 200 ? 20.369 -3.441 -21.132 1.00 97.31 200 ARG A C 1
ATOM 1543 O O . ARG A 1 200 ? 21.198 -3.518 -22.023 1.00 97.31 200 ARG A O 1
ATOM 1550 N N . ASP A 1 201 ? 19.246 -4.155 -21.110 1.00 94.94 201 ASP A N 1
ATOM 1551 C CA . ASP A 1 201 ? 18.976 -5.292 -22.003 1.00 94.94 201 ASP A CA 1
ATOM 1552 C C . ASP A 1 201 ? 18.172 -4.901 -23.253 1.00 94.94 201 ASP A C 1
ATOM 1554 O O . ASP A 1 201 ? 18.147 -5.662 -24.215 1.00 94.94 201 ASP A O 1
ATOM 1558 N N . VAL A 1 202 ? 17.491 -3.745 -23.250 1.00 96.19 202 VAL A N 1
ATOM 1559 C CA . VAL A 1 202 ? 16.714 -3.262 -24.413 1.00 96.19 202 VAL A CA 1
ATOM 1560 C C . VAL A 1 202 ? 17.380 -2.075 -25.104 1.00 96.19 202 VAL A C 1
ATOM 1562 O O . VAL A 1 202 ? 17.292 -1.958 -26.322 1.00 96.19 202 VAL A O 1
ATOM 1565 N N . LEU A 1 203 ? 18.024 -1.181 -24.346 1.00 96.19 203 LEU A N 1
ATOM 1566 C CA . LEU A 1 203 ? 18.670 0.025 -24.886 1.00 96.19 203 LEU A CA 1
ATOM 1567 C C . LEU A 1 203 ? 20.203 -0.058 -24.896 1.00 96.19 203 LEU A C 1
ATOM 1569 O O . LEU A 1 203 ? 20.852 0.951 -25.172 1.00 96.19 203 LEU A O 1
ATOM 1573 N N . ASP A 1 204 ? 20.772 -1.222 -24.557 1.00 96.44 204 ASP A N 1
ATOM 1574 C CA . ASP A 1 204 ? 22.218 -1.478 -24.485 1.00 96.44 204 ASP A CA 1
ATOM 1575 C C . ASP A 1 204 ? 22.991 -0.432 -23.654 1.00 96.44 204 ASP A C 1
ATOM 1577 O O . ASP A 1 204 ? 24.150 -0.096 -23.921 1.00 96.44 204 ASP A O 1
ATOM 1581 N N . ALA A 1 205 ? 22.344 0.132 -22.628 1.00 97.06 205 ALA A N 1
ATOM 1582 C CA . ALA A 1 205 ? 22.938 1.180 -21.816 1.00 97.06 205 ALA A CA 1
ATOM 1583 C C . ALA A 1 205 ? 24.039 0.617 -20.894 1.00 97.06 205 ALA A C 1
ATOM 1585 O O . ALA A 1 205 ? 23.867 -0.451 -20.294 1.00 97.06 205 ALA A O 1
ATOM 1586 N N . PRO A 1 206 ? 25.135 1.367 -20.660 1.00 97.69 206 PRO A N 1
ATOM 1587 C CA . PRO A 1 206 ? 26.127 1.008 -19.651 1.00 97.69 206 PRO A CA 1
ATOM 1588 C C . PRO A 1 206 ? 25.489 0.833 -18.267 1.00 97.69 206 PRO A C 1
ATOM 1590 O O . PRO A 1 206 ? 24.564 1.564 -17.911 1.00 97.69 206 PRO A O 1
ATOM 1593 N N . ALA A 1 207 ? 26.030 -0.067 -17.437 1.00 95.00 207 ALA A N 1
ATOM 1594 C CA . ALA A 1 207 ? 25.470 -0.389 -16.118 1.00 95.00 207 ALA A CA 1
ATOM 1595 C C . ALA A 1 207 ? 25.235 0.848 -15.225 1.00 95.00 207 ALA A C 1
ATOM 1597 O O . ALA A 1 207 ? 24.207 0.945 -14.557 1.00 95.00 207 ALA A O 1
ATOM 1598 N N . ALA A 1 208 ? 26.153 1.822 -15.261 1.00 96.00 208 ALA A N 1
ATOM 1599 C CA . ALA A 1 208 ? 26.015 3.079 -14.527 1.00 96.00 208 ALA A CA 1
ATOM 1600 C C . ALA A 1 208 ? 24.795 3.896 -14.990 1.00 96.00 208 ALA A C 1
ATOM 1602 O O . ALA A 1 208 ? 24.059 4.428 -14.166 1.00 96.00 208 ALA A O 1
ATOM 1603 N N . THR A 1 209 ? 24.553 3.962 -16.301 1.00 97.06 209 THR A N 1
ATOM 1604 C CA . THR A 1 209 ? 23.402 4.658 -16.887 1.00 97.06 209 THR A CA 1
ATOM 1605 C C . THR A 1 209 ? 22.104 3.895 -16.647 1.00 97.06 209 THR A C 1
ATOM 1607 O O . THR A 1 209 ? 21.089 4.505 -16.331 1.00 97.06 209 THR A O 1
ATOM 1610 N N . ALA A 1 210 ? 22.132 2.565 -16.737 1.00 97.19 210 ALA A N 1
ATOM 1611 C CA . ALA A 1 210 ? 20.973 1.724 -16.461 1.00 97.19 210 ALA A CA 1
ATOM 1612 C C . ALA A 1 210 ? 20.487 1.869 -15.007 1.00 97.19 210 ALA A C 1
ATOM 1614 O O . ALA A 1 210 ? 19.286 1.986 -14.765 1.00 97.19 210 ALA A O 1
ATOM 1615 N N . ALA A 1 211 ? 21.410 1.953 -14.041 1.00 97.00 211 ALA A N 1
ATOM 1616 C CA . ALA A 1 211 ? 21.087 2.180 -12.630 1.00 97.00 211 ALA A CA 1
ATOM 1617 C C . ALA A 1 211 ? 20.336 3.505 -12.381 1.00 97.00 211 ALA A C 1
ATOM 1619 O O . ALA A 1 211 ? 19.548 3.605 -11.436 1.00 97.00 211 ALA A O 1
ATOM 1620 N N . LEU A 1 212 ? 20.520 4.509 -13.251 1.00 97.94 212 LEU A N 1
ATOM 1621 C CA . LEU A 1 212 ? 19.797 5.779 -13.157 1.00 97.94 212 LEU A CA 1
ATOM 1622 C C . LEU A 1 212 ? 18.292 5.621 -13.382 1.00 97.94 212 LEU A C 1
ATOM 1624 O O . LEU A 1 212 ? 17.553 6.478 -12.916 1.00 97.94 212 LEU A O 1
ATOM 1628 N N . ALA A 1 213 ? 17.809 4.562 -14.043 1.00 97.56 213 ALA A N 1
ATOM 1629 C CA . ALA A 1 213 ? 16.370 4.353 -14.221 1.00 97.56 213 ALA A CA 1
ATOM 1630 C C . ALA A 1 213 ? 15.662 4.150 -12.880 1.00 97.56 213 ALA A C 1
ATOM 1632 O O . ALA A 1 213 ? 14.721 4.878 -12.558 1.00 97.56 213 ALA A O 1
ATOM 1633 N N . TYR A 1 214 ? 16.172 3.221 -12.068 1.00 97.38 214 TYR A N 1
ATOM 1634 C CA . TYR A 1 214 ? 15.665 3.008 -10.717 1.00 97.38 214 TYR A CA 1
ATOM 1635 C C . TYR A 1 214 ? 15.892 4.242 -9.836 1.00 97.38 214 TYR A C 1
ATOM 1637 O O . TYR A 1 214 ? 14.988 4.666 -9.117 1.00 97.38 214 TYR A O 1
ATOM 1645 N N . GLY A 1 215 ? 17.067 4.873 -9.941 1.00 97.75 215 GLY A N 1
ATOM 1646 C CA . GLY A 1 215 ? 17.373 6.107 -9.214 1.00 97.75 215 GLY A CA 1
ATOM 1647 C C . GLY A 1 215 ? 16.389 7.242 -9.520 1.00 97.75 215 GLY A C 1
ATOM 1648 O O . GLY A 1 215 ? 15.875 7.879 -8.601 1.00 97.75 215 GLY A O 1
ATOM 1649 N N . ALA A 1 216 ? 16.072 7.466 -10.796 1.00 97.88 216 ALA A N 1
ATOM 1650 C CA . ALA A 1 216 ? 15.135 8.487 -11.249 1.00 97.88 216 ALA A CA 1
ATOM 1651 C C . ALA A 1 216 ? 13.700 8.180 -10.795 1.00 97.88 216 ALA A C 1
ATOM 1653 O O . ALA A 1 216 ? 13.033 9.061 -10.251 1.00 97.88 216 ALA A O 1
ATOM 1654 N N . PHE A 1 217 ? 13.254 6.927 -10.944 1.00 98.19 217 PHE A N 1
ATOM 1655 C CA . PHE A 1 217 ? 11.959 6.458 -10.444 1.00 98.19 217 PHE A CA 1
ATOM 1656 C C . PHE A 1 217 ? 11.822 6.669 -8.929 1.00 98.19 217 PHE A C 1
ATOM 1658 O O . PHE A 1 217 ? 10.883 7.324 -8.477 1.00 98.19 217 PHE A O 1
ATOM 1665 N N . SER A 1 218 ? 12.778 6.163 -8.147 1.00 96.50 218 SER A N 1
ATOM 1666 C CA . SER A 1 218 ? 12.747 6.197 -6.681 1.00 96.50 218 SER A CA 1
ATOM 1667 C C . SER A 1 218 ? 12.841 7.626 -6.138 1.00 96.50 218 SER A C 1
ATOM 1669 O O . SER A 1 218 ? 12.100 8.005 -5.227 1.00 96.50 218 SER A O 1
ATOM 1671 N N . THR A 1 219 ? 13.676 8.472 -6.753 1.00 97.56 219 THR A N 1
ATOM 1672 C CA . THR A 1 219 ? 13.798 9.892 -6.382 1.00 97.56 219 THR A CA 1
ATOM 1673 C C . THR A 1 219 ? 12.506 10.652 -6.671 1.00 97.56 219 THR A C 1
ATOM 1675 O O . THR A 1 219 ? 11.994 11.351 -5.795 1.00 97.56 219 THR A O 1
ATOM 1678 N N . ALA A 1 220 ? 11.939 10.489 -7.870 1.00 97.56 220 ALA A N 1
ATOM 1679 C CA . ALA A 1 220 ? 10.686 11.137 -8.247 1.00 97.56 220 ALA A CA 1
ATOM 1680 C C . ALA A 1 220 ? 9.511 10.654 -7.385 1.00 97.56 220 ALA A C 1
ATOM 1682 O O . ALA A 1 220 ? 8.694 11.464 -6.944 1.00 97.56 220 ALA A O 1
ATOM 1683 N N . MET A 1 221 ? 9.455 9.355 -7.077 1.00 95.75 221 MET A N 1
ATOM 1684 C CA . MET A 1 221 ? 8.458 8.782 -6.176 1.00 95.75 221 MET A CA 1
ATOM 1685 C C . MET A 1 221 ? 8.585 9.351 -4.759 1.00 95.75 221 MET A C 1
ATOM 1687 O O . MET A 1 221 ? 7.581 9.741 -4.163 1.00 95.75 221 MET A O 1
ATOM 1691 N N . THR A 1 222 ? 9.806 9.446 -4.231 1.00 93.31 222 THR A N 1
ATOM 1692 C CA . THR A 1 222 ? 10.071 10.001 -2.896 1.00 93.31 222 THR A CA 1
ATOM 1693 C C . THR A 1 222 ? 9.671 11.472 -2.822 1.00 93.31 222 THR A C 1
ATOM 1695 O O . THR A 1 222 ? 8.916 11.860 -1.931 1.00 93.31 222 THR A O 1
ATOM 1698 N N . ALA A 1 223 ? 10.096 12.286 -3.792 1.00 94.88 223 ALA A N 1
ATOM 1699 C CA . ALA A 1 223 ? 9.703 13.691 -3.879 1.00 94.88 223 ALA A CA 1
ATOM 1700 C C . ALA A 1 223 ? 8.177 13.850 -4.006 1.00 94.88 223 ALA A C 1
ATOM 1702 O O . ALA A 1 223 ? 7.578 14.684 -3.328 1.00 94.88 223 ALA A O 1
ATOM 1703 N N . GLY A 1 224 ? 7.537 13.005 -4.820 1.00 92.06 224 GLY A N 1
ATOM 1704 C CA . GLY A 1 224 ? 6.086 12.962 -4.965 1.00 92.06 224 GLY A CA 1
ATOM 1705 C C . GLY A 1 224 ? 5.371 12.644 -3.651 1.00 92.06 224 GLY A C 1
ATOM 1706 O O . GLY A 1 224 ? 4.428 13.347 -3.298 1.00 92.06 224 GLY A O 1
ATOM 1707 N N . ARG A 1 225 ? 5.859 11.668 -2.870 1.00 88.69 225 ARG A N 1
ATOM 1708 C CA . ARG A 1 225 ? 5.300 11.313 -1.551 1.00 88.69 225 ARG A CA 1
ATOM 1709 C C . ARG A 1 225 ? 5.378 12.476 -0.556 1.00 88.69 225 ARG A C 1
ATOM 1711 O O . ARG A 1 225 ? 4.410 12.715 0.154 1.00 88.69 225 ARG A O 1
ATOM 1718 N N . LEU A 1 226 ? 6.466 13.251 -0.558 1.00 89.69 226 LEU A N 1
ATOM 1719 C CA . LEU A 1 226 ? 6.595 14.449 0.290 1.00 89.69 226 LEU A CA 1
ATOM 1720 C C . LEU A 1 226 ? 5.604 15.565 -0.086 1.00 89.69 226 LEU A C 1
ATOM 1722 O O . LEU A 1 226 ? 5.232 16.386 0.751 1.00 89.69 226 LEU A O 1
ATOM 1726 N N . LEU A 1 227 ? 5.177 15.610 -1.349 1.00 88.19 227 LEU A N 1
ATOM 1727 C CA . LEU A 1 227 ? 4.199 16.577 -1.853 1.00 88.19 227 LEU A CA 1
ATOM 1728 C C . LEU A 1 227 ? 2.761 16.038 -1.834 1.00 88.19 227 LEU A C 1
ATOM 1730 O O . LEU A 1 227 ? 1.818 16.823 -1.970 1.00 88.19 227 LEU A O 1
ATOM 1734 N N . ALA A 1 228 ? 2.583 14.727 -1.657 1.00 79.06 228 ALA A N 1
ATOM 1735 C CA . ALA A 1 228 ? 1.316 14.034 -1.851 1.00 79.06 228 ALA A CA 1
ATOM 1736 C C . ALA A 1 228 ? 0.216 14.559 -0.925 1.00 79.06 228 ALA A C 1
ATOM 1738 O O . ALA A 1 228 ? -0.894 14.803 -1.397 1.00 79.06 228 ALA A O 1
ATOM 1739 N N . ASP A 1 229 ? 0.514 14.819 0.348 1.00 79.75 229 ASP A N 1
ATOM 1740 C CA . ASP A 1 229 ? -0.483 15.320 1.305 1.00 79.75 229 ASP A CA 1
ATOM 1741 C C . ASP A 1 229 ? -0.999 16.712 0.913 1.00 79.75 229 ASP A C 1
ATOM 1743 O O . ASP A 1 229 ? -2.205 16.967 0.905 1.00 79.75 229 ASP A O 1
ATOM 1747 N N . ARG A 1 230 ? -0.094 17.605 0.486 1.00 84.12 230 ARG A N 1
ATOM 1748 C CA . ARG A 1 230 ? -0.448 18.960 0.025 1.00 84.12 230 ARG A CA 1
ATOM 1749 C C . ARG A 1 230 ? -1.284 18.926 -1.249 1.00 84.12 230 ARG A C 1
ATOM 1751 O O . ARG A 1 230 ? -2.261 19.664 -1.371 1.00 84.12 230 ARG A O 1
ATOM 1758 N N . LEU A 1 231 ? -0.904 18.076 -2.201 1.00 83.94 231 LEU A N 1
ATOM 1759 C CA . LEU A 1 231 ? -1.638 17.908 -3.453 1.00 83.94 231 LEU A CA 1
ATOM 1760 C C . LEU A 1 231 ? -3.013 17.276 -3.204 1.00 83.94 231 LEU A C 1
ATOM 1762 O O . LEU A 1 231 ? -3.999 17.717 -3.791 1.00 83.94 231 LEU A O 1
ATOM 1766 N N . THR A 1 232 ? -3.100 16.311 -2.288 1.00 85.81 232 THR A N 1
ATOM 1767 C CA . THR A 1 232 ? -4.365 15.678 -1.892 1.00 85.81 232 THR A CA 1
ATOM 1768 C C . THR A 1 232 ? -5.308 16.691 -1.254 1.00 85.81 232 THR A C 1
ATOM 1770 O O . THR A 1 232 ? -6.472 16.748 -1.642 1.00 85.81 232 THR A O 1
ATOM 1773 N N . GLY A 1 233 ? -4.814 17.546 -0.353 1.00 85.00 233 GLY A N 1
ATOM 1774 C CA . GLY A 1 233 ? -5.624 18.606 0.254 1.00 85.00 233 GLY A CA 1
ATOM 1775 C C . GLY A 1 233 ? -6.152 19.637 -0.751 1.00 85.00 233 GLY A C 1
ATOM 1776 O O . GLY A 1 233 ? -7.230 20.188 -0.551 1.00 85.00 233 GLY A O 1
ATOM 1777 N N . ARG A 1 234 ? -5.426 19.884 -1.853 1.00 89.19 234 ARG A N 1
ATOM 1778 C CA . ARG A 1 234 ? -5.812 20.866 -2.882 1.00 89.19 234 ARG A CA 1
ATOM 1779 C C . ARG A 1 234 ? -6.724 20.302 -3.974 1.00 89.19 234 ARG A C 1
ATOM 1781 O O . ARG A 1 234 ? -7.606 21.013 -4.443 1.00 89.19 234 ARG A O 1
ATOM 1788 N N . PHE A 1 235 ? -6.482 19.070 -4.419 1.00 88.56 235 PHE A N 1
ATOM 1789 C CA . PHE A 1 235 ? -7.153 18.482 -5.588 1.00 88.56 235 PHE A CA 1
ATOM 1790 C C . PHE A 1 235 ? -8.110 17.332 -5.239 1.00 88.56 235 PHE A C 1
ATOM 1792 O O . PHE A 1 235 ? -8.957 16.970 -6.055 1.00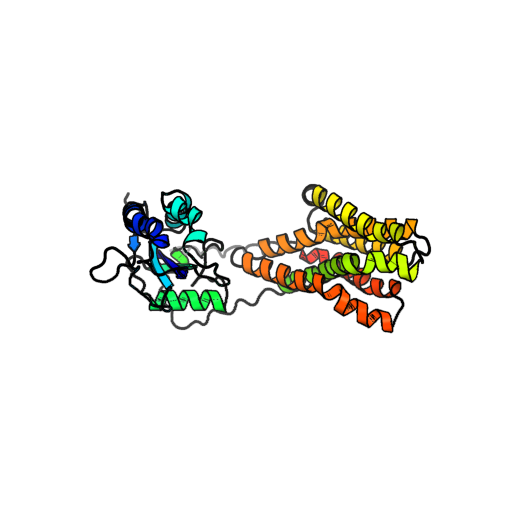 88.56 235 PHE A O 1
ATOM 1799 N N . GLY A 1 236 ? -8.012 16.773 -4.031 1.00 90.56 236 GLY A N 1
ATOM 1800 C CA . GLY A 1 236 ? -8.838 15.667 -3.553 1.00 90.5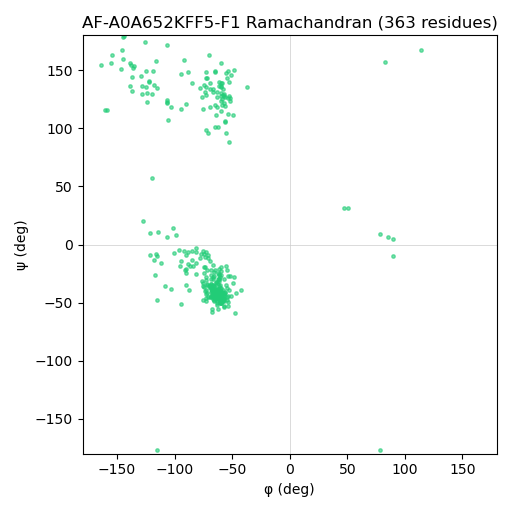6 236 GLY A CA 1
ATOM 1801 C C . GLY A 1 236 ? -8.355 14.279 -3.996 1.00 90.56 236 GLY A C 1
ATOM 1802 O O . GLY A 1 236 ? -7.677 14.111 -5.011 1.00 90.56 236 GLY A O 1
ATOM 1803 N N . ALA A 1 237 ? -8.760 13.254 -3.239 1.00 90.44 237 ALA A N 1
ATOM 1804 C CA . ALA A 1 237 ? -8.318 11.865 -3.405 1.00 90.44 237 ALA A CA 1
ATOM 1805 C C . ALA A 1 237 ? -8.581 11.289 -4.810 1.00 90.44 237 ALA A C 1
ATOM 1807 O O . ALA A 1 237 ? -7.719 10.641 -5.406 1.00 90.44 237 ALA A O 1
ATOM 1808 N N . VAL A 1 238 ? -9.764 11.570 -5.372 1.00 94.25 238 VAL A N 1
ATOM 1809 C CA . VAL A 1 238 ? -10.167 11.105 -6.712 1.00 94.25 238 VAL A CA 1
ATOM 1810 C C . VAL A 1 238 ? -9.255 11.680 -7.797 1.00 94.25 238 VAL A C 1
ATOM 1812 O O . VAL A 1 238 ? -8.868 10.955 -8.712 1.00 94.25 238 VAL A O 1
ATOM 1815 N N . ALA A 1 239 ? -8.909 12.968 -7.711 1.00 93.31 239 ALA A N 1
ATOM 1816 C CA . ALA A 1 239 ? -8.064 13.627 -8.703 1.00 93.31 239 ALA A CA 1
ATOM 1817 C C . ALA A 1 239 ? -6.629 13.094 -8.647 1.00 93.31 239 ALA A C 1
ATOM 1819 O O . ALA A 1 239 ? -6.042 12.836 -9.696 1.00 93.31 239 ALA A O 1
ATOM 1820 N N . ILE A 1 240 ? -6.101 12.863 -7.440 1.00 94.56 240 ILE A N 1
ATOM 1821 C CA . ILE A 1 240 ? -4.770 12.275 -7.244 1.00 94.56 240 ILE A CA 1
ATOM 1822 C C . ILE A 1 240 ? -4.695 10.881 -7.856 1.00 94.56 240 ILE A C 1
ATOM 1824 O O . ILE A 1 240 ? -3.806 10.632 -8.665 1.00 94.56 240 ILE A O 1
ATOM 1828 N N . LEU A 1 241 ? -5.648 9.993 -7.553 1.00 96.00 241 LEU A N 1
ATOM 1829 C CA . LEU A 1 241 ? -5.637 8.648 -8.128 1.00 96.00 241 LEU A CA 1
ATOM 1830 C C . LEU A 1 241 ? -5.825 8.680 -9.653 1.00 96.00 241 LEU A C 1
ATOM 1832 O O . LEU A 1 241 ? -5.126 7.966 -10.370 1.00 96.00 241 LEU A O 1
ATOM 1836 N N . ARG A 1 242 ? -6.733 9.523 -10.165 1.00 97.12 242 ARG A N 1
ATOM 1837 C CA . ARG A 1 242 ? -7.027 9.608 -11.602 1.00 97.12 242 ARG A CA 1
ATOM 1838 C C . ARG A 1 242 ? -5.860 10.164 -12.405 1.00 97.12 242 ARG A C 1
ATOM 1840 O O . ARG A 1 242 ? -5.393 9.514 -13.336 1.00 97.12 242 ARG A O 1
ATOM 1847 N N . HIS A 1 243 ? -5.414 11.369 -12.067 1.00 96.94 243 HIS A N 1
ATOM 1848 C CA . HIS A 1 243 ? -4.362 12.047 -12.814 1.00 96.94 243 HIS A CA 1
ATOM 1849 C C . HIS A 1 243 ? -2.992 11.450 -12.513 1.00 96.94 243 HIS A C 1
ATOM 1851 O O . HIS A 1 243 ? -2.208 11.300 -13.441 1.00 96.94 243 HIS A O 1
ATOM 1857 N N . GLY A 1 244 ? -2.728 11.025 -11.274 1.00 96.88 244 GLY A N 1
ATOM 1858 C CA . GLY A 1 244 ? -1.497 10.318 -10.919 1.00 96.88 244 GLY A CA 1
ATOM 1859 C C . GLY A 1 244 ? -1.334 9.026 -11.715 1.00 96.88 244 GLY A C 1
ATOM 1860 O O . GLY A 1 244 ? -0.320 8.848 -12.387 1.00 96.88 244 GLY A O 1
ATOM 1861 N N . SER A 1 245 ? -2.368 8.178 -11.758 1.00 97.88 245 SER A N 1
ATOM 1862 C CA . SER A 1 245 ? -2.316 6.937 -12.547 1.00 97.88 245 SER A CA 1
ATOM 1863 C C . SER A 1 245 ? -2.257 7.202 -14.057 1.00 97.88 245 SER A C 1
ATOM 1865 O O . SER A 1 245 ? -1.566 6.484 -14.773 1.00 97.88 245 SER A O 1
ATOM 1867 N N . ALA A 1 246 ? -2.918 8.248 -14.566 1.00 98.25 246 ALA A N 1
ATOM 1868 C CA . ALA A 1 246 ? -2.814 8.625 -15.979 1.00 98.25 246 ALA A CA 1
ATOM 1869 C C . ALA A 1 246 ? -1.402 9.114 -16.349 1.00 98.25 246 ALA A C 1
ATOM 1871 O O . ALA A 1 246 ? -0.845 8.692 -17.359 1.00 98.25 246 ALA A O 1
ATOM 1872 N N . VAL A 1 247 ? -0.796 9.960 -15.510 1.00 98.19 247 VAL A N 1
ATOM 1873 C CA . VAL A 1 247 ? 0.594 10.415 -15.666 1.00 98.19 247 VAL A CA 1
ATOM 1874 C C . VAL A 1 247 ? 1.555 9.233 -15.576 1.00 98.19 247 VAL A C 1
ATOM 1876 O O . VAL A 1 247 ? 2.474 9.140 -16.385 1.00 98.19 247 VAL A O 1
ATOM 1879 N N . ALA A 1 248 ? 1.307 8.292 -14.662 1.00 98.38 248 ALA A N 1
ATOM 1880 C CA . ALA A 1 248 ? 2.087 7.067 -14.557 1.00 98.38 248 ALA A CA 1
ATOM 1881 C C . ALA A 1 248 ? 2.012 6.234 -15.849 1.00 98.38 248 ALA A C 1
ATOM 1883 O O . ALA A 1 248 ? 3.046 5.875 -16.410 1.00 98.38 248 ALA A O 1
ATOM 1884 N N . ALA A 1 249 ? 0.807 5.997 -16.375 1.00 98.62 249 ALA A N 1
ATOM 1885 C CA . ALA A 1 249 ? 0.612 5.275 -17.631 1.00 98.62 249 ALA A CA 1
ATOM 1886 C C . ALA A 1 249 ? 1.365 5.939 -18.797 1.00 98.62 249 ALA A C 1
ATOM 1888 O O . ALA A 1 249 ? 2.047 5.255 -19.559 1.00 98.62 249 ALA A O 1
ATOM 1889 N N . LEU A 1 250 ? 1.288 7.270 -18.910 1.00 98.44 250 LEU A N 1
ATOM 1890 C CA . LEU A 1 250 ? 2.006 8.037 -19.931 1.00 98.44 250 LEU A CA 1
ATOM 1891 C C . LEU A 1 250 ? 3.527 7.930 -19.769 1.00 98.44 250 LEU A C 1
ATOM 1893 O O . LEU A 1 250 ? 4.222 7.667 -20.748 1.00 98.44 250 LEU A O 1
ATOM 1897 N N . GLY A 1 251 ? 4.038 8.088 -18.545 1.00 98.44 251 GLY A N 1
ATOM 1898 C CA . GLY A 1 251 ? 5.466 7.992 -18.243 1.00 98.44 251 GLY A CA 1
ATOM 1899 C C . GLY A 1 251 ? 6.039 6.617 -18.569 1.00 98.44 251 GLY A C 1
ATOM 1900 O O . GLY A 1 251 ? 7.050 6.518 -19.263 1.00 98.44 251 GLY A O 1
ATOM 1901 N N . LEU A 1 252 ? 5.360 5.547 -18.148 1.00 98.44 252 LEU A N 1
ATOM 1902 C CA . LEU A 1 252 ? 5.818 4.188 -18.424 1.00 98.44 252 LEU A CA 1
ATOM 1903 C C . LEU A 1 252 ? 5.682 3.815 -19.904 1.00 98.44 252 LEU A C 1
ATOM 1905 O O . LEU A 1 252 ? 6.562 3.147 -20.435 1.00 98.44 252 LEU A O 1
ATOM 1909 N N . THR A 1 253 ? 4.637 4.282 -20.593 1.00 98.44 253 THR A N 1
ATOM 1910 C CA . THR A 1 253 ? 4.506 4.090 -22.049 1.00 98.44 253 THR A CA 1
ATOM 1911 C C . THR A 1 253 ? 5.646 4.784 -22.791 1.00 98.44 253 THR A C 1
ATOM 1913 O O . THR A 1 253 ? 6.264 4.189 -23.672 1.00 98.44 253 THR A O 1
ATOM 1916 N N . ALA A 1 254 ? 5.962 6.026 -22.407 1.00 97.88 254 ALA A N 1
ATOM 1917 C CA . ALA A 1 254 ? 7.091 6.758 -22.964 1.00 97.88 254 ALA A CA 1
ATOM 1918 C C . ALA A 1 254 ? 8.413 6.032 -22.691 1.00 97.88 254 ALA A C 1
ATOM 1920 O O . ALA A 1 254 ? 9.235 5.938 -23.594 1.00 97.88 254 ALA A O 1
ATOM 1921 N N . ALA A 1 255 ? 8.601 5.468 -21.494 1.00 97.56 255 ALA A N 1
ATOM 1922 C CA . ALA A 1 255 ? 9.776 4.656 -21.204 1.00 97.56 255 ALA A CA 1
ATOM 1923 C C . ALA A 1 255 ? 9.840 3.416 -22.105 1.00 97.56 255 ALA A C 1
ATOM 1925 O O . ALA A 1 255 ? 10.820 3.241 -22.818 1.00 97.56 255 ALA A O 1
ATOM 1926 N N . ALA A 1 256 ? 8.787 2.600 -22.119 1.00 97.00 256 ALA A N 1
ATOM 1927 C CA . ALA A 1 256 ? 8.733 1.316 -22.815 1.00 97.00 256 ALA A CA 1
ATOM 1928 C C . ALA A 1 256 ? 8.924 1.409 -24.339 1.00 97.00 256 ALA A C 1
ATOM 1930 O O . ALA A 1 256 ? 9.476 0.500 -24.960 1.00 97.00 256 ALA A O 1
ATOM 1931 N N . LEU A 1 257 ? 8.434 2.482 -24.960 1.00 96.62 257 LEU A N 1
ATOM 1932 C CA . LEU A 1 257 ? 8.468 2.645 -26.417 1.00 96.62 257 LEU A CA 1
ATOM 1933 C C . LEU A 1 257 ? 9.602 3.557 -26.897 1.00 96.62 257 LEU A C 1
ATOM 1935 O O . LEU A 1 257 ? 9.807 3.685 -28.103 1.00 96.62 257 LEU A O 1
ATOM 1939 N N . SER A 1 258 ? 10.323 4.212 -25.984 1.00 95.38 258 SER A N 1
ATOM 1940 C CA . SER A 1 258 ? 11.398 5.129 -26.352 1.00 95.38 258 SER A CA 1
ATOM 1941 C C . SER A 1 258 ? 12.656 4.370 -26.781 1.00 95.38 258 SER A C 1
ATOM 1943 O O . SER A 1 258 ? 13.200 3.617 -25.978 1.00 95.38 258 SER A O 1
ATOM 1945 N N . PRO A 1 259 ? 13.214 4.655 -27.972 1.00 94.25 259 PRO A N 1
ATOM 1946 C CA . PRO A 1 259 ? 14.545 4.178 -28.346 1.00 94.25 259 PRO A CA 1
ATOM 1947 C C . PRO A 1 259 ? 15.680 5.042 -27.761 1.00 94.25 259 PRO A C 1
ATOM 1949 O O . PRO A 1 259 ? 16.852 4.743 -27.959 1.00 94.25 259 PRO A O 1
ATOM 1952 N N . TRP A 1 260 ? 15.360 6.133 -27.053 1.00 96.25 260 TRP A N 1
ATOM 1953 C CA . TRP A 1 260 ? 16.335 7.086 -26.514 1.00 96.25 260 TRP A CA 1
ATOM 1954 C C . TRP A 1 260 ? 16.464 6.937 -24.995 1.00 96.25 260 TRP A C 1
ATOM 1956 O O . TRP A 1 260 ? 15.482 7.120 -24.268 1.00 96.25 260 TRP A O 1
ATOM 1966 N N . ILE A 1 261 ? 17.687 6.704 -24.503 1.00 97.06 261 ILE A N 1
ATOM 1967 C CA . ILE A 1 261 ? 17.980 6.555 -23.064 1.00 97.06 261 ILE A CA 1
ATOM 1968 C C . ILE A 1 261 ? 17.482 7.752 -22.227 1.00 97.06 261 ILE A C 1
ATOM 1970 O O . ILE A 1 261 ? 16.807 7.515 -21.225 1.00 97.06 261 ILE A O 1
ATOM 1974 N N . PRO A 1 262 ? 17.726 9.030 -22.597 1.00 97.75 262 PRO A N 1
ATOM 1975 C CA . PRO A 1 262 ? 17.266 10.159 -21.783 1.00 97.75 262 PRO A CA 1
ATOM 1976 C C . PRO A 1 262 ? 15.742 10.223 -21.646 1.00 97.75 262 PRO A C 1
ATOM 1978 O O . PRO A 1 262 ? 15.224 10.515 -20.570 1.00 97.75 262 PRO A O 1
ATOM 1981 N N . LEU A 1 263 ? 15.016 9.908 -22.722 1.00 97.38 263 LEU A N 1
ATOM 1982 C CA . LEU A 1 263 ? 13.556 9.877 -22.705 1.00 97.38 263 LEU A CA 1
ATOM 1983 C C . LEU A 1 263 ? 13.033 8.678 -21.900 1.00 97.38 263 LEU A C 1
ATOM 1985 O O . LEU A 1 263 ? 12.044 8.820 -21.186 1.00 97.38 263 LEU A O 1
ATOM 1989 N N . ALA A 1 264 ? 13.729 7.537 -21.930 1.00 97.69 264 ALA A N 1
ATOM 1990 C CA . ALA A 1 264 ? 13.398 6.394 -21.086 1.00 97.69 264 ALA A CA 1
ATOM 1991 C C . ALA A 1 264 ? 13.587 6.700 -19.590 1.00 97.69 264 ALA A C 1
ATOM 1993 O O . ALA A 1 264 ? 12.713 6.387 -18.781 1.00 97.69 264 ALA A O 1
ATOM 1994 N N . LEU A 1 265 ? 14.680 7.379 -19.221 1.00 98.31 265 LEU A N 1
ATOM 1995 C CA . LEU A 1 265 ? 14.918 7.860 -17.855 1.00 98.31 265 LEU A CA 1
ATOM 1996 C C . LEU A 1 265 ? 13.846 8.860 -17.404 1.00 98.31 265 LEU A C 1
ATOM 1998 O O . LEU A 1 265 ? 13.320 8.744 -16.296 1.00 98.31 265 LEU A O 1
ATOM 2002 N N . ALA A 1 266 ? 13.483 9.810 -18.271 1.00 98.38 266 ALA A N 1
ATOM 2003 C CA . ALA A 1 266 ? 12.400 10.750 -18.000 1.00 98.38 266 ALA A CA 1
ATOM 2004 C C . ALA A 1 266 ? 11.056 10.024 -17.819 1.00 98.38 266 ALA A C 1
ATOM 2006 O O . ALA A 1 266 ? 10.313 10.336 -16.892 1.00 98.38 266 ALA A O 1
ATOM 2007 N N . GLY A 1 267 ? 10.768 9.017 -18.647 1.00 98.44 267 GLY A N 1
ATOM 2008 C CA . GLY A 1 267 ? 9.574 8.183 -18.530 1.00 98.44 267 GLY A CA 1
ATOM 2009 C C . GLY A 1 267 ? 9.491 7.447 -17.189 1.00 98.44 267 GLY A C 1
ATOM 2010 O O . GLY A 1 267 ? 8.458 7.514 -16.522 1.00 98.44 267 GLY A O 1
ATOM 2011 N N . TRP A 1 268 ? 10.589 6.834 -16.731 1.00 98.38 268 TRP A N 1
ATOM 2012 C CA . TRP A 1 268 ? 10.667 6.197 -15.407 1.00 98.38 268 TRP A CA 1
ATOM 2013 C C . TRP A 1 268 ? 10.480 7.188 -14.250 1.00 98.38 268 TRP A C 1
ATOM 2015 O O . TRP A 1 268 ? 9.792 6.876 -13.276 1.00 98.38 268 TRP A O 1
ATOM 2025 N N . ALA A 1 269 ? 11.032 8.400 -14.357 1.00 98.50 269 ALA A N 1
ATOM 2026 C CA . ALA A 1 269 ? 10.814 9.455 -13.367 1.00 98.50 269 ALA A CA 1
ATOM 2027 C C . ALA A 1 269 ? 9.338 9.890 -13.313 1.00 98.50 269 ALA A C 1
ATOM 2029 O O . ALA A 1 269 ? 8.744 9.963 -12.236 1.00 98.50 269 ALA A O 1
ATOM 2030 N N . VAL A 1 270 ? 8.722 10.134 -14.476 1.00 98.50 270 VAL A N 1
ATOM 2031 C CA . VAL A 1 270 ? 7.300 10.500 -14.592 1.00 98.50 270 VAL A CA 1
ATOM 2032 C C . VAL A 1 270 ? 6.404 9.382 -14.058 1.00 98.50 270 VAL A C 1
ATOM 2034 O O . VAL A 1 270 ? 5.426 9.658 -13.361 1.00 98.50 270 VAL A O 1
ATOM 2037 N N . PHE A 1 271 ? 6.765 8.123 -14.314 1.00 98.50 271 PHE A N 1
ATOM 2038 C CA . PHE A 1 271 ? 6.074 6.962 -13.767 1.00 98.50 271 PHE A CA 1
ATOM 2039 C C . PHE A 1 271 ? 6.080 6.952 -12.233 1.00 98.50 271 PHE A C 1
ATOM 2041 O O . PHE A 1 271 ? 5.018 6.860 -11.612 1.00 98.50 271 PHE A O 1
ATOM 2048 N N . GLY A 1 272 ? 7.255 7.132 -11.619 1.00 97.44 272 GLY A N 1
ATOM 2049 C CA . GLY A 1 272 ? 7.397 7.204 -10.163 1.00 97.44 272 GLY A CA 1
ATOM 2050 C C . GLY A 1 272 ? 6.633 8.376 -9.546 1.00 97.44 272 GLY A C 1
ATOM 2051 O O . GLY A 1 272 ? 5.924 8.203 -8.551 1.00 97.44 272 GLY A O 1
ATOM 2052 N N . ALA A 1 273 ? 6.702 9.555 -10.171 1.00 96.94 273 ALA A N 1
ATOM 2053 C CA . ALA A 1 273 ? 5.951 10.731 -9.738 1.00 96.94 273 ALA A CA 1
ATOM 2054 C C . ALA A 1 273 ? 4.431 10.495 -9.786 1.00 96.94 273 ALA A C 1
ATOM 2056 O O . ALA A 1 273 ? 3.736 10.816 -8.821 1.00 96.94 273 ALA A O 1
ATOM 2057 N N . GLY A 1 274 ? 3.917 9.893 -10.865 1.00 96.62 274 GLY A N 1
ATOM 2058 C CA . GLY A 1 274 ? 2.491 9.596 -11.025 1.00 96.62 274 GLY A CA 1
ATOM 2059 C C . GLY A 1 274 ? 1.956 8.591 -9.998 1.00 96.62 274 GLY A C 1
ATOM 2060 O O . GLY A 1 274 ? 0.883 8.796 -9.428 1.00 96.62 274 GLY A O 1
ATOM 2061 N N . LEU A 1 275 ? 2.720 7.536 -9.696 1.00 95.75 275 LEU A N 1
ATOM 2062 C CA . LEU A 1 275 ? 2.322 6.519 -8.714 1.00 95.75 275 LEU A CA 1
ATOM 2063 C C . LEU A 1 275 ? 2.389 7.003 -7.260 1.00 95.75 275 LEU A C 1
ATOM 2065 O O . LEU A 1 275 ? 1.629 6.513 -6.423 1.00 95.75 275 LEU A O 1
ATOM 2069 N N . SER A 1 276 ? 3.272 7.962 -6.961 1.00 94.31 276 SER A N 1
ATOM 2070 C CA . SER A 1 276 ? 3.663 8.357 -5.598 1.00 94.31 276 SER A CA 1
ATOM 2071 C C . SER A 1 276 ? 2.506 8.571 -4.612 1.00 94.31 276 SER A C 1
ATOM 2073 O O . SER A 1 276 ? 2.586 8.132 -3.465 1.00 94.31 276 SER A O 1
ATOM 2075 N N . GLY A 1 277 ? 1.424 9.215 -5.057 1.00 90.81 277 GLY A N 1
ATOM 2076 C CA . GLY A 1 277 ? 0.271 9.555 -4.226 1.00 90.81 277 GLY A CA 1
ATOM 2077 C C . GLY A 1 277 ? -0.889 8.563 -4.285 1.00 90.81 277 GLY A C 1
ATOM 2078 O O . GLY A 1 277 ? -1.853 8.749 -3.552 1.00 90.81 277 GLY A O 1
ATOM 2079 N N . CYS A 1 278 ? -0.842 7.529 -5.130 1.00 93.50 278 CYS A N 1
ATOM 2080 C CA . CYS A 1 278 ? -2.012 6.692 -5.411 1.00 93.50 278 CYS A CA 1
ATOM 2081 C C . CYS A 1 278 ? -2.347 5.714 -4.269 1.00 93.50 278 CYS A C 1
ATOM 2083 O O . CYS A 1 278 ? -3.500 5.638 -3.843 1.00 93.50 278 CYS A O 1
ATOM 2085 N N . ILE A 1 279 ? -1.350 4.993 -3.741 1.00 92.69 279 ILE A N 1
ATOM 2086 C CA . ILE A 1 279 ? -1.544 3.980 -2.686 1.00 92.69 279 ILE A CA 1
ATOM 2087 C C . ILE A 1 279 ? -2.113 4.570 -1.379 1.00 92.69 279 ILE A C 1
ATOM 2089 O O . ILE A 1 279 ? -3.085 4.008 -0.865 1.00 92.69 279 ILE A O 1
ATOM 2093 N N . PRO A 1 280 ? -1.619 5.716 -0.860 1.00 89.50 280 PRO A N 1
ATOM 2094 C CA . PRO A 1 280 ? -2.197 6.341 0.331 1.00 89.50 280 PRO A CA 1
ATOM 2095 C C . PRO A 1 280 ? -3.699 6.633 0.210 1.00 89.50 280 PRO A C 1
ATOM 2097 O O . PRO A 1 280 ? -4.429 6.474 1.187 1.00 89.50 280 PRO A O 1
ATOM 2100 N N . GLN A 1 281 ? -4.193 6.986 -0.986 1.00 91.31 281 GLN A N 1
ATOM 2101 C CA . GLN A 1 281 ? -5.628 7.230 -1.190 1.00 91.31 281 GLN A CA 1
ATOM 2102 C C . GLN A 1 281 ? -6.455 5.948 -1.070 1.00 91.31 281 GLN A C 1
ATOM 2104 O O . GLN A 1 281 ? -7.563 5.982 -0.537 1.00 91.31 281 GLN A O 1
ATOM 2109 N N . LEU A 1 282 ? -5.922 4.812 -1.530 1.00 89.88 282 LEU A N 1
ATOM 2110 C CA . LEU A 1 282 ? -6.591 3.515 -1.409 1.00 89.88 282 LEU A CA 1
ATOM 2111 C C . LEU A 1 282 ? -6.678 3.072 0.056 1.00 89.88 282 LEU A C 1
ATOM 2113 O O . LEU A 1 282 ? -7.736 2.617 0.493 1.00 89.88 282 LEU A O 1
ATOM 2117 N N . PHE A 1 283 ? -5.601 3.254 0.828 1.00 85.50 283 PHE A N 1
ATOM 2118 C CA . PHE A 1 283 ? -5.597 2.970 2.267 1.00 85.50 283 PHE A CA 1
ATOM 2119 C C . PHE A 1 283 ? -6.530 3.904 3.036 1.00 85.50 283 PHE A C 1
ATOM 2121 O O . PHE A 1 283 ? -7.322 3.435 3.853 1.00 85.50 283 PHE A O 1
ATOM 2128 N N . SER A 1 284 ? -6.499 5.203 2.730 1.00 86.12 284 SER A N 1
ATOM 2129 C CA . SER A 1 284 ? -7.397 6.181 3.344 1.00 86.12 284 SER A CA 1
ATOM 2130 C C . SER A 1 284 ? -8.864 5.837 3.065 1.00 86.12 284 SER A C 1
ATOM 2132 O O . SER A 1 284 ? -9.661 5.741 3.996 1.00 86.12 284 SER A O 1
ATOM 2134 N N . ALA A 1 285 ? -9.227 5.535 1.815 1.00 85.50 285 ALA A N 1
ATOM 2135 C CA . ALA A 1 285 ? -10.597 5.157 1.469 1.00 85.50 285 ALA A CA 1
ATOM 2136 C C . ALA A 1 285 ? -11.049 3.843 2.123 1.00 85.50 285 ALA A C 1
ATOM 2138 O O . ALA A 1 285 ? -12.225 3.708 2.458 1.00 85.50 285 ALA A O 1
ATOM 2139 N N . ALA A 1 286 ? -10.142 2.883 2.323 1.00 81.44 286 ALA A N 1
ATOM 2140 C CA . ALA A 1 286 ? -10.440 1.645 3.039 1.00 81.44 286 ALA A CA 1
ATOM 2141 C C . ALA A 1 286 ? -10.674 1.884 4.540 1.00 81.44 286 ALA A C 1
ATOM 2143 O O . ALA A 1 286 ? -11.563 1.260 5.121 1.00 81.44 286 ALA A O 1
ATOM 2144 N N . GLY A 1 287 ? -9.916 2.806 5.143 1.00 76.38 287 GLY A N 1
ATOM 2145 C CA . GLY A 1 287 ? -10.068 3.203 6.544 1.00 76.38 287 GLY A CA 1
ATOM 2146 C C . GLY A 1 287 ? -11.364 3.968 6.824 1.00 76.38 287 GLY A C 1
ATOM 2147 O O . GLY A 1 287 ? -11.976 3.755 7.863 1.00 76.38 287 GLY A O 1
ATOM 2148 N N . HIS A 1 288 ? -11.823 4.794 5.880 1.00 76.81 288 HIS A N 1
ATOM 2149 C CA . HIS A 1 288 ? -13.065 5.571 6.013 1.00 76.81 288 HIS A CA 1
ATOM 2150 C C . HIS A 1 288 ? -14.322 4.827 5.526 1.00 76.81 288 HIS A C 1
ATOM 2152 O O . HIS A 1 288 ? -15.430 5.330 5.668 1.00 76.81 288 HIS A O 1
ATOM 2158 N N . ALA A 1 289 ? -14.184 3.638 4.930 1.00 74.69 289 ALA A N 1
ATOM 2159 C CA . ALA A 1 289 ? -15.321 2.908 4.365 1.00 74.69 289 ALA A CA 1
ATOM 2160 C C . ALA A 1 289 ? -16.306 2.371 5.417 1.00 74.69 289 ALA A C 1
ATOM 2162 O O . ALA A 1 289 ? -17.494 2.264 5.127 1.00 74.69 289 ALA A O 1
ATOM 2163 N N . ASP A 1 290 ? -15.803 1.978 6.586 1.00 69.38 290 ASP A N 1
ATOM 2164 C CA . ASP A 1 290 ? -16.584 1.515 7.734 1.00 69.38 290 ASP A CA 1
ATOM 2165 C C . ASP A 1 290 ? -15.710 1.691 8.980 1.00 69.38 290 ASP A C 1
ATOM 2167 O O . ASP A 1 290 ? -14.659 1.051 9.079 1.00 69.38 290 ASP A O 1
ATOM 2171 N N . SER A 1 291 ? -16.117 2.560 9.907 1.00 61.31 291 SER A N 1
ATOM 2172 C CA . SER A 1 291 ? -15.359 2.847 11.130 1.00 61.31 291 SER A CA 1
ATOM 2173 C C . SER A 1 291 ? -15.174 1.614 12.013 1.00 61.31 291 SER A C 1
ATOM 2175 O O . SER A 1 291 ? -14.147 1.498 12.680 1.00 61.31 291 SER A O 1
ATOM 2177 N N . ASP A 1 292 ? -16.122 0.674 11.976 1.00 52.69 292 ASP A N 1
ATOM 2178 C CA . ASP A 1 292 ? -16.107 -0.529 12.813 1.00 52.69 292 ASP A CA 1
ATOM 2179 C C . ASP A 1 292 ? -15.197 -1.618 12.220 1.00 52.69 292 ASP A C 1
ATOM 2181 O O . ASP A 1 292 ? -14.666 -2.464 12.939 1.00 52.69 292 ASP A O 1
ATOM 2185 N N . ALA A 1 293 ? -14.980 -1.590 10.900 1.00 68.00 293 ALA A N 1
ATOM 2186 C CA . ALA A 1 293 ? -14.160 -2.557 10.167 1.00 68.00 293 ALA A CA 1
ATOM 2187 C C . ALA A 1 293 ? -12.887 -1.948 9.547 1.00 68.00 293 ALA A C 1
ATOM 2189 O O . ALA A 1 293 ? -12.208 -2.619 8.763 1.00 68.00 293 ALA A O 1
ATOM 2190 N N . ALA A 1 294 ? -12.538 -0.706 9.896 1.00 66.62 294 ALA A N 1
ATOM 2191 C CA . ALA A 1 294 ? -11.452 0.062 9.284 1.00 66.62 294 ALA A CA 1
ATOM 2192 C C . ALA A 1 294 ? -10.118 -0.697 9.287 1.00 66.62 294 ALA A C 1
ATOM 2194 O O . ALA A 1 294 ? -9.490 -0.853 8.240 1.00 66.62 294 ALA A O 1
ATOM 2195 N N . GLY A 1 295 ? -9.719 -1.253 10.437 1.00 68.12 295 GLY A N 1
ATOM 2196 C CA . GLY A 1 295 ? -8.473 -2.016 10.560 1.00 68.12 295 GLY A CA 1
ATOM 2197 C C . GLY A 1 295 ? -8.432 -3.251 9.654 1.00 68.12 295 GLY A C 1
ATOM 2198 O O . GLY A 1 295 ? -7.430 -3.495 8.986 1.00 68.12 295 GLY A O 1
ATOM 2199 N N . VAL A 1 296 ? -9.541 -3.993 9.566 1.00 72.44 296 VAL A N 1
ATOM 2200 C CA . VAL A 1 296 ? -9.642 -5.197 8.723 1.00 72.44 296 VAL A CA 1
ATOM 2201 C C . VAL A 1 296 ? -9.692 -4.833 7.234 1.00 72.44 296 VAL A C 1
ATOM 2203 O O . VAL A 1 296 ? -9.163 -5.544 6.384 1.00 72.44 296 VAL A O 1
ATOM 2206 N N . ASN A 1 297 ? -10.326 -3.718 6.881 1.00 77.50 297 ASN A N 1
ATOM 2207 C CA . ASN A 1 297 ? -10.374 -3.241 5.503 1.00 77.50 297 ASN A CA 1
ATOM 2208 C C . ASN A 1 297 ? -8.998 -2.761 5.034 1.00 77.50 297 ASN A C 1
ATOM 2210 O O . ASN A 1 297 ? -8.555 -3.152 3.956 1.00 77.50 297 ASN A O 1
ATOM 2214 N N . VAL A 1 298 ? -8.295 -1.984 5.860 1.00 76.88 298 VAL A N 1
ATOM 2215 C CA . VAL A 1 298 ? -6.926 -1.538 5.571 1.00 76.88 298 VAL A CA 1
ATOM 2216 C C . VAL A 1 298 ? -5.976 -2.731 5.483 1.00 76.88 298 VAL A C 1
ATOM 2218 O O . VAL A 1 298 ? -5.188 -2.790 4.543 1.00 76.88 298 VAL A O 1
ATOM 2221 N N . SER A 1 299 ? -6.079 -3.720 6.379 1.00 73.75 299 SER A N 1
ATOM 2222 C CA . SER A 1 299 ? -5.215 -4.907 6.332 1.00 73.75 299 SER A CA 1
ATOM 2223 C C . SER A 1 299 ? -5.435 -5.755 5.078 1.00 73.75 299 SER A C 1
ATOM 2225 O O . SER A 1 299 ? -4.462 -6.229 4.499 1.00 73.75 299 SER A O 1
ATOM 2227 N N . ARG A 1 300 ? -6.678 -5.899 4.595 1.00 82.56 300 ARG A N 1
ATOM 2228 C CA . ARG A 1 300 ? -6.971 -6.573 3.315 1.00 82.56 300 ARG A CA 1
ATOM 2229 C C . ARG A 1 300 ? -6.340 -5.848 2.131 1.00 82.56 300 ARG A C 1
ATOM 2231 O O . ARG A 1 300 ? -5.728 -6.490 1.282 1.00 82.56 300 ARG A O 1
ATOM 2238 N N . VAL A 1 301 ? -6.486 -4.524 2.078 1.00 79.75 301 VAL A N 1
ATOM 2239 C CA . VAL A 1 301 ? -5.931 -3.705 0.989 1.00 79.75 301 VAL A CA 1
ATOM 2240 C C . VAL A 1 301 ? -4.402 -3.719 1.027 1.00 79.75 301 VAL A C 1
ATOM 2242 O O . VAL A 1 301 ? -3.777 -3.921 -0.009 1.00 79.75 301 VAL A O 1
ATOM 2245 N N . ALA A 1 302 ? -3.795 -3.584 2.208 1.00 78.38 302 ALA A N 1
ATOM 2246 C CA . ALA A 1 302 ? -2.346 -3.644 2.382 1.00 78.38 302 ALA A CA 1
ATOM 2247 C C . ALA A 1 302 ? -1.784 -5.041 2.086 1.00 78.38 302 ALA A C 1
ATOM 2249 O O . ALA A 1 302 ? -0.817 -5.162 1.341 1.00 78.38 302 ALA A O 1
ATOM 2250 N N . GLY A 1 303 ? -2.403 -6.097 2.617 1.00 79.06 303 GLY A N 1
ATOM 2251 C CA . GLY A 1 303 ? -1.972 -7.479 2.406 1.00 79.06 303 GLY A CA 1
ATOM 2252 C C . GLY A 1 303 ? -2.006 -7.876 0.932 1.00 79.06 303 GLY A C 1
ATOM 2253 O O . GLY A 1 303 ? -1.019 -8.392 0.411 1.00 79.06 303 GLY A O 1
ATOM 2254 N N . LEU A 1 304 ? -3.104 -7.570 0.230 1.00 80.88 304 LEU A N 1
ATOM 2255 C CA . LEU A 1 304 ? -3.204 -7.837 -1.207 1.00 80.88 304 LEU A CA 1
ATOM 2256 C C . LEU A 1 304 ? -2.259 -6.936 -2.024 1.00 80.88 304 LEU A C 1
ATOM 2258 O O . LEU A 1 304 ? -1.680 -7.382 -3.011 1.00 80.88 304 LEU A O 1
ATOM 2262 N N . GLY A 1 305 ? -2.045 -5.695 -1.583 1.00 80.44 305 GLY A N 1
ATOM 2263 C CA . GLY A 1 305 ? -1.058 -4.785 -2.158 1.00 80.44 305 GLY A CA 1
ATOM 2264 C C . GLY A 1 305 ? 0.378 -5.322 -2.085 1.00 80.44 305 GLY A C 1
ATOM 2265 O O . GLY A 1 305 ? 1.074 -5.357 -3.099 1.00 80.44 305 GLY A O 1
ATOM 2266 N N . TYR A 1 306 ? 0.815 -5.807 -0.919 1.00 82.81 306 TYR A N 1
ATOM 2267 C CA . TYR A 1 306 ? 2.149 -6.394 -0.744 1.00 82.81 306 TYR A CA 1
ATOM 2268 C C . TYR A 1 306 ? 2.379 -7.616 -1.636 1.00 82.81 306 TYR A C 1
ATOM 2270 O O . TYR A 1 306 ? 3.467 -7.763 -2.191 1.00 82.81 306 TYR A O 1
ATOM 2278 N N . LEU A 1 307 ? 1.353 -8.451 -1.836 1.00 80.88 307 LEU A N 1
ATOM 2279 C CA . LEU A 1 307 ? 1.419 -9.537 -2.817 1.00 80.88 307 LEU A CA 1
ATOM 2280 C C . LEU A 1 307 ? 1.685 -9.001 -4.229 1.00 80.88 307 LEU A C 1
ATOM 2282 O O . LEU A 1 307 ? 2.503 -9.569 -4.945 1.00 80.88 307 LEU A O 1
ATOM 2286 N N . GLY A 1 308 ? 1.051 -7.888 -4.607 1.00 81.12 308 GLY A N 1
ATOM 2287 C CA . GLY A 1 308 ? 1.317 -7.203 -5.872 1.00 81.12 308 GLY A CA 1
ATOM 2288 C C . GLY A 1 308 ? 2.777 -6.783 -6.022 1.00 81.12 308 GLY A C 1
ATOM 2289 O O . GLY A 1 308 ? 3.399 -7.106 -7.029 1.00 81.12 308 GLY A O 1
ATOM 2290 N N . MET A 1 309 ? 3.348 -6.135 -5.003 1.00 85.06 309 MET A N 1
ATOM 2291 C CA . MET A 1 309 ? 4.751 -5.692 -5.015 1.00 85.06 309 MET A CA 1
ATOM 2292 C C . MET A 1 309 ? 5.739 -6.844 -5.232 1.00 85.06 309 MET A C 1
ATOM 2294 O O . MET A 1 309 ? 6.701 -6.683 -5.975 1.00 85.06 309 MET A O 1
ATOM 2298 N N . LEU A 1 310 ? 5.489 -8.009 -4.629 1.00 81.12 310 LEU A N 1
ATOM 2299 C CA . LEU A 1 310 ? 6.342 -9.196 -4.775 1.00 81.12 310 LEU A CA 1
ATOM 2300 C C . LEU A 1 310 ? 6.077 -9.986 -6.067 1.00 81.12 310 LEU A C 1
ATOM 2302 O O . LEU A 1 310 ? 6.891 -10.819 -6.460 1.00 81.12 310 LEU A O 1
ATOM 2306 N N . ALA A 1 311 ? 4.949 -9.745 -6.739 1.00 83.44 311 ALA A N 1
ATOM 2307 C CA . ALA A 1 311 ? 4.562 -10.470 -7.946 1.00 83.44 311 ALA A CA 1
ATOM 2308 C C . ALA A 1 311 ? 5.324 -10.024 -9.207 1.00 83.44 311 ALA A C 1
ATOM 2310 O O . ALA A 1 311 ? 5.204 -10.686 -10.237 1.00 83.44 311 ALA A O 1
ATOM 2311 N N . GLY A 1 312 ? 6.115 -8.944 -9.147 1.00 86.56 312 GLY A N 1
ATOM 2312 C CA . GLY A 1 312 ? 6.857 -8.387 -10.286 1.00 86.56 312 GLY A CA 1
ATOM 2313 C C . GLY A 1 312 ? 7.630 -9.441 -11.092 1.00 86.56 312 GLY A C 1
ATOM 2314 O O . GLY A 1 312 ? 7.331 -9.622 -12.275 1.00 86.56 312 GLY A O 1
ATOM 2315 N N . PRO A 1 313 ? 8.564 -10.202 -10.488 1.00 87.81 313 PRO A N 1
ATOM 2316 C CA . PRO A 1 313 ? 9.336 -11.214 -11.206 1.00 87.81 313 PRO A CA 1
ATOM 2317 C C . PRO A 1 313 ? 8.497 -12.420 -11.640 1.00 87.81 313 PRO A C 1
ATOM 2319 O O . PRO A 1 313 ? 8.703 -12.950 -12.729 1.00 87.81 313 PRO A O 1
ATOM 2322 N N . ALA A 1 314 ? 7.523 -12.825 -10.820 1.00 88.06 314 ALA A N 1
ATOM 2323 C CA . ALA A 1 314 ? 6.645 -13.961 -11.100 1.00 88.06 314 ALA A CA 1
ATOM 2324 C C . ALA A 1 314 ? 5.687 -13.705 -12.277 1.00 88.06 314 ALA A C 1
ATOM 2326 O O . ALA A 1 314 ? 5.265 -14.650 -12.939 1.00 88.06 314 ALA A O 1
ATOM 2327 N N . VAL A 1 315 ? 5.348 -12.440 -12.542 1.00 90.75 315 VAL A N 1
ATOM 2328 C CA . VAL A 1 315 ? 4.485 -12.036 -13.659 1.00 90.75 315 VAL A CA 1
ATOM 2329 C C . VAL A 1 315 ? 5.314 -11.654 -14.882 1.00 90.75 315 VAL A C 1
ATOM 2331 O O . VAL A 1 315 ? 5.062 -12.171 -15.966 1.00 90.75 315 VAL A O 1
ATOM 2334 N N . ILE A 1 316 ? 6.309 -10.775 -14.734 1.00 92.50 316 ILE A N 1
ATOM 2335 C CA . ILE A 1 316 ? 7.091 -10.274 -15.874 1.00 92.50 316 ILE A CA 1
ATOM 2336 C C . ILE A 1 316 ? 8.063 -11.329 -16.401 1.00 92.50 316 ILE A C 1
ATOM 2338 O O . ILE A 1 316 ? 8.170 -11.480 -17.612 1.00 92.50 316 ILE A O 1
ATOM 2342 N N . GLY A 1 317 ? 8.721 -12.096 -15.527 1.00 91.12 317 GLY A N 1
ATOM 2343 C CA . GLY A 1 317 ? 9.719 -13.093 -15.924 1.00 91.12 317 GLY A CA 1
ATOM 2344 C C . GLY A 1 317 ? 9.192 -14.095 -16.958 1.00 91.12 317 GLY A C 1
ATOM 2345 O O . GLY A 1 317 ? 9.782 -14.215 -18.025 1.00 91.12 317 GLY A O 1
ATOM 2346 N N . PRO A 1 318 ? 8.048 -14.763 -16.725 1.00 93.56 318 PRO A N 1
ATOM 2347 C CA . PRO A 1 318 ? 7.445 -15.637 -17.730 1.00 93.56 318 PRO A CA 1
ATOM 2348 C C . PRO A 1 318 ? 7.029 -14.914 -19.021 1.00 93.56 318 PRO A C 1
ATOM 2350 O O . PRO A 1 318 ? 7.123 -15.489 -20.105 1.00 93.56 318 PRO A O 1
ATOM 2353 N N . LEU A 1 319 ? 6.580 -13.656 -18.931 1.00 92.50 319 LEU A N 1
ATOM 2354 C CA . LEU A 1 319 ? 6.132 -12.881 -20.093 1.00 92.50 319 LEU A CA 1
ATOM 2355 C C . LEU A 1 319 ? 7.277 -12.520 -21.045 1.00 92.50 319 LEU A C 1
ATOM 2357 O O . LEU A 1 319 ? 7.037 -12.429 -22.250 1.00 92.50 319 LEU A O 1
ATOM 2361 N N . THR A 1 320 ? 8.510 -12.365 -20.549 1.00 93.81 320 THR A N 1
ATOM 2362 C CA . THR A 1 320 ? 9.667 -12.050 -21.407 1.00 93.81 320 THR A CA 1
ATOM 2363 C C . THR A 1 320 ? 10.042 -13.184 -22.363 1.00 93.81 320 THR A C 1
ATOM 2365 O O . THR A 1 320 ? 10.699 -12.942 -23.372 1.00 93.81 320 THR A O 1
ATOM 2368 N N . HIS A 1 321 ? 9.586 -14.417 -22.110 1.00 92.75 321 HIS A N 1
ATOM 2369 C CA . HIS A 1 321 ? 9.741 -15.529 -23.054 1.00 92.75 321 HIS A CA 1
ATOM 2370 C C . HIS A 1 321 ? 8.804 -15.429 -24.265 1.00 92.75 321 HIS A C 1
ATOM 2372 O O . HIS A 1 321 ? 9.036 -16.093 -25.273 1.00 92.75 321 HIS A O 1
ATOM 2378 N N . LEU A 1 322 ? 7.734 -14.635 -24.161 1.00 95.00 322 LEU A N 1
ATOM 2379 C CA . LEU A 1 322 ? 6.713 -14.491 -25.199 1.00 95.00 322 LEU A CA 1
ATOM 2380 C C . LEU A 1 322 ? 6.866 -13.185 -25.978 1.00 95.00 322 LEU A C 1
ATOM 2382 O O . LEU A 1 322 ? 6.627 -13.153 -27.183 1.00 95.00 322 LEU A O 1
ATOM 2386 N N . VAL A 1 323 ? 7.233 -12.104 -25.290 1.00 95.38 323 VAL A N 1
ATOM 2387 C CA . VAL A 1 323 ? 7.392 -10.769 -25.874 1.00 95.38 323 VAL A CA 1
ATOM 2388 C C . VAL A 1 323 ? 8.648 -10.085 -25.324 1.00 95.38 323 VAL A C 1
ATOM 2390 O O . VAL A 1 323 ? 9.057 -10.378 -24.203 1.00 95.38 323 VAL A O 1
ATOM 2393 N N . PRO A 1 324 ? 9.249 -9.136 -26.064 1.00 94.62 324 PRO A N 1
ATOM 2394 C CA . PRO A 1 324 ? 10.346 -8.313 -25.561 1.00 94.62 324 PRO A CA 1
ATOM 2395 C C . PRO A 1 324 ? 10.029 -7.650 -24.214 1.00 94.62 324 PRO A C 1
ATOM 2397 O O . PRO A 1 324 ? 8.893 -7.230 -23.974 1.00 94.62 324 PRO A O 1
ATOM 2400 N N . LEU A 1 325 ? 11.048 -7.503 -23.356 1.00 93.56 325 LEU A N 1
ATOM 2401 C CA . LEU A 1 325 ? 10.908 -6.959 -21.998 1.00 93.56 325 LEU A CA 1
ATOM 2402 C C . LEU A 1 325 ? 10.153 -5.624 -21.978 1.00 93.56 325 LEU A C 1
ATOM 2404 O O . LEU A 1 325 ? 9.242 -5.444 -21.176 1.00 93.56 325 LEU A O 1
ATOM 2408 N N . ASN A 1 326 ? 10.469 -4.710 -22.891 1.00 93.44 326 ASN A N 1
ATOM 2409 C CA . ASN A 1 326 ? 9.810 -3.411 -22.954 1.00 93.44 326 ASN A CA 1
ATOM 2410 C C . ASN A 1 326 ? 8.305 -3.506 -23.266 1.00 93.44 326 ASN A C 1
ATOM 2412 O O . ASN A 1 326 ? 7.524 -2.723 -22.730 1.00 93.44 326 ASN A O 1
ATOM 2416 N N . LEU A 1 327 ? 7.867 -4.494 -24.055 1.00 96.38 327 LEU A N 1
ATOM 2417 C CA . LEU A 1 327 ? 6.442 -4.708 -24.335 1.00 96.38 327 LEU A CA 1
ATOM 2418 C C . LEU A 1 327 ? 5.691 -5.324 -23.148 1.00 96.38 327 LEU A C 1
ATOM 2420 O O . LEU A 1 327 ? 4.490 -5.093 -23.009 1.00 96.38 327 LEU A O 1
ATOM 2424 N N . THR A 1 328 ? 6.376 -6.037 -22.247 1.00 96.88 328 THR A N 1
ATOM 2425 C CA . THR A 1 328 ? 5.749 -6.535 -21.006 1.00 96.88 328 THR A CA 1
ATOM 2426 C C . THR A 1 328 ? 5.242 -5.394 -20.115 1.00 96.88 328 THR A C 1
ATOM 2428 O O . THR A 1 328 ? 4.253 -5.561 -19.401 1.00 96.88 328 THR A O 1
ATOM 2431 N N . PHE A 1 329 ? 5.840 -4.199 -20.209 1.00 97.44 329 PHE A N 1
ATOM 2432 C CA . PHE A 1 329 ? 5.431 -3.021 -19.437 1.00 97.44 329 PHE A CA 1
ATOM 2433 C C . PHE A 1 329 ? 4.067 -2.457 -19.846 1.00 97.44 329 PHE A C 1
ATOM 2435 O O . PHE A 1 329 ? 3.464 -1.710 -19.073 1.00 97.44 329 PHE A O 1
ATOM 2442 N N . LEU A 1 330 ? 3.521 -2.868 -20.996 1.00 97.19 330 LEU A N 1
ATOM 2443 C CA . LEU A 1 330 ? 2.147 -2.534 -21.376 1.00 97.19 330 LEU A CA 1
ATOM 2444 C C . LEU A 1 330 ? 1.113 -3.103 -20.389 1.00 97.19 330 LEU A C 1
ATOM 2446 O O . LEU A 1 330 ? 0.029 -2.538 -20.251 1.00 97.19 330 LEU A O 1
ATOM 2450 N N . LEU A 1 331 ? 1.448 -4.172 -19.656 1.00 97.31 331 LEU A N 1
ATOM 2451 C CA . LEU A 1 331 ? 0.593 -4.719 -18.602 1.00 97.31 331 LEU A CA 1
ATOM 2452 C C . LEU A 1 331 ? 0.471 -3.755 -17.395 1.00 97.31 331 LEU A C 1
ATOM 2454 O O . LEU A 1 331 ? -0.651 -3.352 -17.082 1.00 97.31 331 LEU A O 1
ATOM 2458 N N . PRO A 1 332 ? 1.566 -3.304 -16.748 1.00 97.69 332 PRO A N 1
ATOM 2459 C CA . PRO A 1 332 ? 1.514 -2.216 -15.770 1.00 97.69 332 PRO A CA 1
ATOM 2460 C C . PRO A 1 332 ? 0.873 -0.922 -16.300 1.00 97.69 332 PRO A C 1
ATOM 2462 O O . PRO A 1 332 ? 0.112 -0.279 -15.580 1.00 97.69 332 PRO A O 1
ATOM 2465 N N . VAL A 1 333 ? 1.100 -0.554 -17.570 1.00 98.50 333 VAL A N 1
ATOM 2466 C CA . VAL A 1 333 ? 0.397 0.587 -18.194 1.00 98.50 333 VAL A CA 1
ATOM 2467 C C . VAL A 1 333 ? -1.118 0.371 -18.162 1.00 98.50 333 VAL A C 1
ATOM 2469 O O . VAL A 1 333 ? -1.855 1.265 -17.741 1.00 98.50 333 VAL A O 1
ATOM 2472 N N . ALA A 1 334 ? -1.598 -0.815 -18.545 1.00 98.44 334 ALA A N 1
ATOM 2473 C CA . ALA A 1 334 ? -3.019 -1.147 -18.497 1.00 98.44 334 ALA A CA 1
ATOM 2474 C C . ALA A 1 334 ? -3.577 -1.069 -17.065 1.00 98.44 334 ALA A C 1
ATOM 2476 O O . ALA A 1 334 ? -4.665 -0.531 -16.860 1.00 98.44 334 ALA A O 1
ATOM 2477 N N . PHE A 1 335 ? -2.822 -1.521 -16.062 1.00 98.38 335 PHE A N 1
ATOM 2478 C CA . PHE A 1 335 ? -3.194 -1.382 -14.651 1.00 98.38 335 PHE A CA 1
ATOM 2479 C C . PHE A 1 335 ? -3.330 0.079 -14.211 1.00 98.38 335 PHE A C 1
ATOM 2481 O O . PHE A 1 335 ? -4.323 0.435 -13.570 1.00 98.38 335 PHE A O 1
ATOM 2488 N N . CYS A 1 336 ? -2.403 0.950 -14.611 1.00 98.31 336 CYS A N 1
ATOM 2489 C CA . CYS A 1 336 ? -2.513 2.386 -14.364 1.00 98.31 336 CYS A CA 1
ATOM 2490 C C . CYS A 1 336 ? -3.744 3.004 -15.056 1.00 98.31 336 CYS A C 1
ATOM 2492 O O . CYS A 1 336 ? -4.448 3.817 -14.454 1.00 98.31 336 CYS A O 1
ATOM 2494 N N . VAL A 1 337 ? -4.065 2.592 -16.286 1.00 98.50 337 VAL A N 1
ATOM 2495 C CA . VAL A 1 337 ? -5.273 3.049 -17.001 1.00 98.50 337 VAL A CA 1
ATOM 2496 C C . VAL A 1 337 ? -6.550 2.597 -16.284 1.00 98.50 337 VAL A C 1
ATOM 2498 O O . VAL A 1 337 ? -7.465 3.402 -16.087 1.00 98.50 337 VAL A O 1
ATOM 2501 N N . VAL A 1 338 ? -6.604 1.341 -15.829 1.00 98.31 338 VAL A N 1
ATOM 2502 C CA . VAL A 1 338 ? -7.724 0.813 -15.034 1.00 98.31 338 VAL A CA 1
ATOM 2503 C C . VAL A 1 338 ? -7.895 1.614 -13.744 1.00 98.31 338 VAL A C 1
ATOM 2505 O O . VAL A 1 338 ? -9.011 2.035 -13.436 1.00 98.31 338 VAL A O 1
ATOM 2508 N N . ALA A 1 339 ? -6.808 1.896 -13.022 1.00 97.44 339 ALA A N 1
ATOM 2509 C CA . ALA A 1 339 ? -6.850 2.711 -11.809 1.00 97.44 339 ALA A CA 1
ATOM 2510 C C . ALA A 1 339 ? -7.343 4.144 -12.079 1.00 97.44 339 ALA A C 1
ATOM 2512 O O . ALA A 1 339 ? -8.176 4.662 -11.331 1.00 97.44 339 ALA A O 1
ATOM 2513 N N . ALA A 1 340 ? -6.912 4.760 -13.185 1.00 97.25 340 ALA A N 1
ATOM 2514 C CA . ALA A 1 340 ? -7.362 6.093 -13.579 1.00 97.25 340 ALA A CA 1
ATOM 2515 C C . ALA A 1 340 ? -8.877 6.143 -13.871 1.00 97.25 340 ALA A C 1
ATOM 2517 O O . ALA A 1 340 ? -9.583 7.068 -13.438 1.00 97.25 340 ALA A O 1
ATOM 2518 N N . GLY A 1 341 ? -9.395 5.127 -14.568 1.00 96.69 341 GLY A N 1
ATOM 2519 C CA . GLY A 1 341 ? -10.825 4.971 -14.841 1.00 96.69 341 GLY A CA 1
ATOM 2520 C C . GLY A 1 341 ? -11.634 4.709 -13.568 1.00 96.69 341 GLY A C 1
ATOM 2521 O O . GLY A 1 341 ? -12.643 5.376 -13.317 1.00 96.69 341 GLY A O 1
ATOM 2522 N N . ALA A 1 342 ? -11.141 3.810 -12.715 1.00 94.88 342 ALA A N 1
ATOM 2523 C CA . ALA A 1 342 ? -11.794 3.379 -11.483 1.00 94.88 342 ALA A CA 1
ATOM 2524 C C . ALA A 1 342 ? -11.723 4.400 -10.333 1.00 94.88 342 ALA A C 1
ATOM 2526 O O . ALA A 1 342 ? -12.379 4.198 -9.313 1.00 94.88 342 ALA A O 1
ATOM 2527 N N . ALA A 1 343 ? -11.002 5.516 -10.485 1.00 93.81 343 ALA A N 1
ATOM 2528 C CA . ALA A 1 343 ? -10.772 6.497 -9.419 1.00 93.81 343 ALA A CA 1
ATOM 2529 C C . ALA A 1 343 ? -12.047 7.052 -8.748 1.00 93.81 343 ALA A C 1
ATOM 2531 O O . ALA A 1 343 ? -12.005 7.497 -7.602 1.00 93.81 343 ALA A O 1
ATOM 2532 N N . GLY A 1 344 ? -13.200 6.986 -9.426 1.00 90.69 344 GLY A N 1
ATOM 2533 C CA . GLY A 1 344 ? -14.499 7.341 -8.846 1.00 90.69 344 GLY A CA 1
ATOM 2534 C C . GLY A 1 344 ? -14.891 6.511 -7.616 1.00 90.69 344 GLY A C 1
ATOM 2535 O O . GLY A 1 344 ? -15.694 6.983 -6.818 1.00 90.69 344 GLY A O 1
ATOM 2536 N N . ILE A 1 345 ? -14.287 5.333 -7.413 1.00 91.19 345 ILE A N 1
ATOM 2537 C CA . ILE A 1 345 ? -14.508 4.466 -6.244 1.00 91.19 345 ILE A CA 1
ATOM 2538 C C . ILE A 1 345 ? -14.120 5.132 -4.912 1.00 91.19 345 ILE A C 1
ATOM 2540 O O . ILE A 1 345 ? -14.591 4.721 -3.846 1.00 91.19 345 ILE A O 1
ATOM 2544 N N . LEU A 1 346 ? -13.272 6.166 -4.969 1.00 88.81 346 LEU A N 1
ATOM 2545 C CA . LEU A 1 346 ? -12.854 6.947 -3.808 1.00 88.81 346 LEU A CA 1
ATOM 2546 C C . LEU A 1 346 ? -13.909 7.959 -3.345 1.00 88.81 346 LEU A C 1
ATOM 2548 O O . LEU A 1 346 ? -13.766 8.490 -2.250 1.00 88.81 346 LEU A O 1
ATOM 2552 N N . ARG A 1 347 ? -14.969 8.217 -4.124 1.00 85.88 347 ARG A N 1
ATOM 2553 C CA . ARG A 1 347 ? -16.090 9.048 -3.659 1.00 85.88 347 ARG A CA 1
ATOM 2554 C C . ARG A 1 347 ? -16.824 8.330 -2.528 1.00 85.88 347 ARG A C 1
ATOM 2556 O O . ARG A 1 347 ? -17.097 7.132 -2.631 1.00 85.88 347 ARG A O 1
ATOM 2563 N N . GLU A 1 348 ? -17.123 9.053 -1.456 1.00 67.00 348 GLU A N 1
ATOM 2564 C CA . GLU A 1 348 ? -18.011 8.555 -0.408 1.00 67.00 348 GLU A CA 1
ATOM 2565 C C . GLU A 1 348 ? -19.445 8.475 -0.955 1.00 67.00 348 GLU A C 1
ATOM 2567 O O . GLU A 1 348 ? -19.849 9.355 -1.723 1.00 67.00 348 GLU A O 1
ATOM 2572 N N . PRO A 1 349 ? -20.204 7.410 -0.641 1.00 57.31 349 PRO A N 1
ATOM 2573 C CA . PRO A 1 349 ? -21.621 7.367 -0.967 1.00 57.31 349 PRO A CA 1
ATOM 2574 C C . PRO A 1 349 ? -22.344 8.487 -0.210 1.00 57.31 349 PRO A C 1
ATOM 2576 O O . PRO A 1 349 ? -22.203 8.613 1.004 1.00 57.31 349 PRO A O 1
ATOM 2579 N N . GLU A 1 350 ? -23.093 9.309 -0.943 1.00 46.31 350 GLU A N 1
ATOM 2580 C CA . GLU A 1 350 ? -23.915 10.377 -0.375 1.00 46.31 350 GLU A CA 1
ATOM 2581 C C . GLU A 1 350 ? -24.919 9.767 0.623 1.00 46.31 350 GLU A C 1
ATOM 2583 O O . GLU A 1 350 ? -25.510 8.723 0.314 1.00 46.31 350 GLU A O 1
ATOM 2588 N N . PRO A 1 351 ? -25.094 10.344 1.827 1.00 46.44 351 PRO A N 1
ATOM 2589 C CA . PRO A 1 351 ? -26.062 9.833 2.787 1.00 46.44 351 PRO A CA 1
ATOM 2590 C C . PRO A 1 351 ? -27.457 9.850 2.155 1.00 46.44 351 PRO A C 1
ATOM 2592 O O . PRO A 1 351 ? -27.909 10.879 1.652 1.00 46.44 351 PRO A O 1
ATOM 2595 N N . GLU A 1 352 ? -28.121 8.692 2.156 1.00 45.34 352 GLU A N 1
ATOM 2596 C CA . GLU A 1 352 ? -29.472 8.538 1.619 1.00 45.34 352 GLU A CA 1
ATOM 2597 C C . GLU A 1 352 ? -30.389 9.589 2.273 1.00 45.34 352 GLU A C 1
ATOM 2599 O O . GLU A 1 352 ? -30.411 9.680 3.506 1.00 45.34 352 GLU A O 1
ATOM 2604 N N . PRO A 1 353 ? -31.112 10.419 1.494 1.00 44.53 353 PRO A N 1
ATOM 2605 C CA . PRO A 1 353 ? -31.938 11.472 2.059 1.00 44.53 353 PRO A CA 1
ATOM 2606 C C . PRO A 1 353 ? -32.961 10.844 3.000 1.00 44.53 353 PRO A C 1
ATOM 2608 O O . PRO A 1 353 ? -33.761 9.993 2.602 1.00 44.53 353 PRO A O 1
ATOM 2611 N N . THR A 1 354 ? -32.909 11.257 4.265 1.00 48.59 354 THR A N 1
ATOM 2612 C CA . THR A 1 354 ? -33.797 10.808 5.332 1.00 48.59 354 THR A CA 1
ATOM 2613 C C . THR A 1 354 ? -35.234 10.910 4.83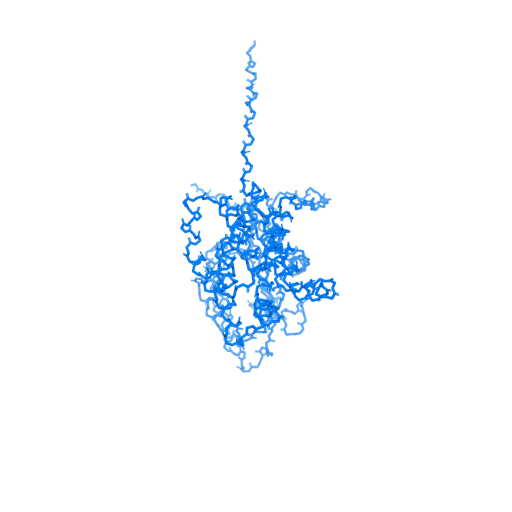5 1.00 48.59 354 THR A C 1
ATOM 2615 O O . THR A 1 354 ? -35.734 12.013 4.599 1.00 48.59 354 THR A O 1
ATOM 2618 N N . ARG A 1 355 ? -35.906 9.766 4.632 1.00 47.03 355 ARG A N 1
ATOM 2619 C CA . ARG A 1 355 ? -37.330 9.753 4.272 1.00 47.03 355 ARG A CA 1
ATOM 2620 C C . ARG A 1 355 ? -38.074 10.616 5.299 1.00 47.03 355 ARG A C 1
ATOM 2622 O O . ARG A 1 355 ? -37.899 10.364 6.494 1.00 47.03 355 ARG A O 1
ATOM 2629 N N . PRO A 1 356 ? -38.862 11.626 4.883 1.00 50.84 356 PRO A N 1
ATOM 2630 C CA . PRO A 1 356 ? -39.567 12.474 5.827 1.00 50.84 356 PRO A CA 1
ATOM 2631 C C . PRO A 1 356 ? -40.433 11.596 6.728 1.00 50.84 356 PRO A C 1
ATOM 2633 O O . PRO A 1 356 ? -41.284 10.846 6.246 1.00 50.84 356 PRO A O 1
ATOM 2636 N N . GLY A 1 357 ? -40.150 11.652 8.031 1.00 47.53 357 GLY A N 1
ATOM 2637 C CA . GLY A 1 357 ? -40.845 10.873 9.042 1.00 47.53 357 GLY A CA 1
ATOM 2638 C C . GLY A 1 357 ? -42.351 11.078 8.928 1.00 47.53 357 GLY A C 1
ATOM 2639 O O . GLY A 1 357 ? -42.840 12.209 8.893 1.00 47.53 357 GLY A O 1
ATOM 2640 N N . VAL A 1 358 ? -43.078 9.965 8.858 1.00 53.00 358 VAL A N 1
ATOM 2641 C CA . VAL A 1 358 ? -44.531 9.927 9.016 1.00 53.00 358 VAL A CA 1
ATOM 2642 C C . VAL A 1 358 ? -44.851 10.622 10.340 1.00 53.00 358 VAL A C 1
ATOM 2644 O O . VAL A 1 358 ? -44.469 10.134 11.403 1.00 53.00 358 VAL A O 1
ATOM 2647 N N . ARG A 1 359 ? -45.496 11.795 10.284 1.00 47.41 359 ARG A N 1
ATOM 2648 C CA . ARG A 1 359 ? -45.967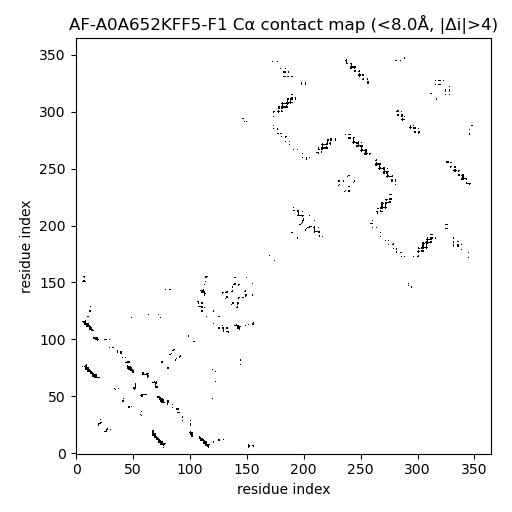 12.475 11.496 1.00 47.41 359 ARG A CA 1
ATOM 2649 C C . ARG A 1 359 ? -46.950 11.542 12.212 1.00 47.41 359 ARG A C 1
ATOM 2651 O O . ARG A 1 359 ? -47.817 10.981 11.534 1.00 47.41 359 ARG A O 1
ATOM 2658 N N . PRO A 1 360 ? -46.867 11.384 13.542 1.00 48.00 360 PRO A N 1
ATOM 2659 C CA . PRO A 1 360 ? -47.900 10.674 14.278 1.00 48.00 360 PRO A CA 1
ATOM 2660 C C . PRO A 1 360 ? -49.234 11.399 14.063 1.00 48.00 360 PRO A C 1
ATOM 2662 O O . PRO A 1 360 ? -49.315 12.619 14.217 1.00 48.00 360 PRO A O 1
ATOM 2665 N N . ARG A 1 361 ? -50.265 10.652 13.646 1.00 48.06 361 ARG A N 1
ATOM 2666 C CA . ARG A 1 361 ? -51.645 11.148 13.614 1.00 48.06 361 ARG A CA 1
ATOM 2667 C C . ARG A 1 361 ? -52.014 11.539 15.039 1.00 48.06 361 ARG A C 1
ATOM 2669 O O . ARG A 1 361 ? -52.081 10.682 15.912 1.00 48.06 361 ARG A O 1
ATOM 2676 N N . THR A 1 362 ? -52.246 12.824 15.258 1.00 52.72 362 THR A N 1
ATOM 2677 C CA . THR A 1 362 ? -52.938 13.319 16.440 1.00 52.72 362 THR A CA 1
ATOM 2678 C C . THR A 1 362 ? -54.367 12.788 16.371 1.00 52.72 362 THR A C 1
ATOM 2680 O O . THR A 1 362 ? -55.183 13.282 15.593 1.00 52.72 362 THR A O 1
ATOM 2683 N N . GLU A 1 363 ? -54.661 11.736 17.131 1.00 47.00 363 GLU A N 1
ATOM 2684 C CA . GLU A 1 363 ? -56.042 11.395 17.457 1.00 47.00 363 GLU A CA 1
ATOM 2685 C C . GLU A 1 363 ? -56.609 12.552 18.278 1.00 47.00 363 GLU A C 1
ATOM 2687 O O . GLU A 1 363 ? -56.077 12.928 19.322 1.00 47.00 363 GLU A O 1
ATOM 2692 N N . THR A 1 364 ? -57.641 13.182 17.727 1.00 52.03 364 THR A N 1
ATOM 2693 C CA . THR A 1 364 ? -58.425 14.206 18.411 1.00 52.03 364 THR A CA 1
ATOM 2694 C C . THR A 1 364 ? -59.722 13.523 18.826 1.00 52.03 364 THR A C 1
ATOM 2696 O O . THR A 1 364 ? -60.402 13.007 17.946 1.00 52.03 364 THR A O 1
ATOM 2699 N N . VAL A 1 365 ? -59.939 13.488 20.148 1.00 46.97 365 VAL A N 1
ATOM 2700 C CA . VAL A 1 365 ? -61.169 13.283 20.949 1.00 46.97 365 VAL A CA 1
ATOM 2701 C C . VAL A 1 365 ? -62.344 12.555 20.299 1.00 46.97 365 VAL A C 1
ATOM 2703 O O . VAL A 1 365 ? -62.940 13.106 19.347 1.00 46.97 365 VAL A O 1
#

Solvent-accessible surface area (backbone atoms only — not comparable to full-atom values): 19630 Å² total; per-residue (Å²): 132,83,77,77,76,66,73,23,26,32,35,38,38,38,56,44,39,46,72,61,62,76,86,39,78,85,33,43,74,60,60,69,42,47,62,62,44,51,53,51,46,77,70,36,73,48,56,71,50,64,57,54,37,95,95,45,98,43,25,74,83,47,53,94,80,41,93,57,29,36,47,50,40,39,31,16,58,35,71,64,36,50,46,45,46,53,67,71,40,79,44,35,58,57,65,71,51,41,76,78,50,33,58,88,74,93,63,81,45,57,32,30,30,71,37,46,57,89,63,79,84,48,71,66,58,50,49,51,34,39,50,47,27,64,76,71,42,75,41,76,72,16,21,40,93,94,42,88,63,67,59,54,82,75,69,54,64,78,84,73,72,89,67,68,78,74,74,75,69,78,53,70,67,52,57,51,42,14,52,48,31,15,42,55,28,21,39,51,20,38,42,74,72,40,33,32,50,44,32,35,77,74,64,68,34,57,70,76,62,9,49,42,21,39,50,34,16,53,50,30,19,52,58,28,44,75,44,28,65,62,50,33,76,74,61,33,60,41,47,40,26,21,52,19,20,44,41,17,22,52,14,43,47,43,23,47,72,42,92,43,67,70,53,22,34,51,10,31,19,38,20,22,36,15,48,35,45,32,58,64,43,44,45,50,46,28,37,69,70,37,82,91,47,15,70,62,39,31,47,50,25,50,54,42,14,54,51,17,32,68,37,22,61,76,56,50,56,68,43,45,80,77,41,58,66,48,64,54,50,52,55,47,28,50,40,23,46,51,41,25,69,53,20,69,73,63,56,77,81,76,78,76,79,78,74,81,74,80,73,80,80,80,83,75,133

Foldseek 3Di:
DDDPQQQKKKKKKFKFFWPDPCPDPLNVVVVVCPVVLLVLLVPFPFWDDWDADDVGSHQQPDDPPDPRMTMIMGIGSDPVSVVCSCCVDPVVVCVVCVVSTTDDDPFDRMKMAMDGVPDDDDPVLVVVLRVCCRVPNADLGIHDNVADHDPNVVRPDPDPDDPDPPPPPDPVLLVVLLVLLLLLLLLVLLQVPCQLVLCCVVLVDDSVLSVLLSVLLVVLLVVLLVCLVVCCVVPNLLCLQQQLLVQLLVLLLQLLPDSDSVSVSSSSNSNSNSSNNNNVLSLVLQLPVDVNCSVVSSCSSVVSNVVSSVCNCVQQVVVCVVDPSSVSSVSSSVSSNVSNVCSCSSDDPDPDPDDPDDPPPPDDD

Nearest PDB structures (foldseek):
  9b3m-assembly1_A  TM=8.698E-01  e=2.425E-03  Staphylococcus aureus
  8tth-assembly1_A  TM=8.404E-01  e=4.005E-03  Staphylococcus aureus
  8hpk-assembly1_A  TM=7.371E-01  e=1.402E-03  Oxalobacter formigenes
 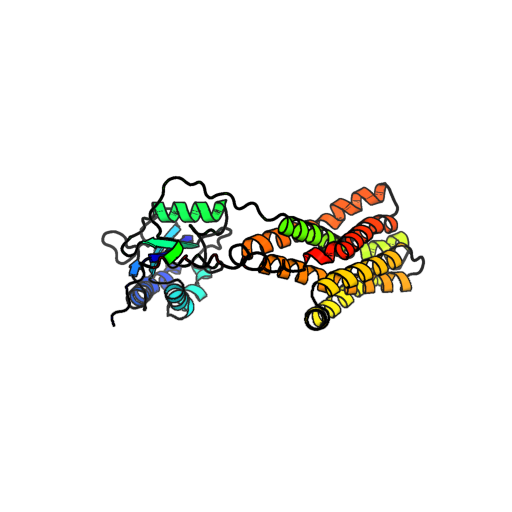 8jtc-assembly1_A  TM=7.647E-01  e=9.974E-03  Homo sapiens
  8tgh-assembly1_B  TM=7.272E-01  e=3.746E-02  Homo sapiens

Sequence (365 aa):
MTASAPAAHLAQLNLATLLHPLDDPRMAPFVEMLDPVNAAADAAPGFVWRLVEEGSPDATGLRPAGEGVIVNMSVWESQEALWDFTYRSGHLEVMRGRRDWFARHVEAHLVLWWVPAGHRPTVGEALERLADLRAHGPSPRAFTFSSRGPAARAATAPDAGTAEPTRRRTPRRIWILAALALMLMLCEGVANDWSVLHLRDVLDAPAATAALAYGAFSTAMTAGRLLADRLTGRFGAVAILRHGSAVAALGLTAAALSPWIPLALAGWAVFGAGLSGCIPQLFSAAGHADSDAAGVNVSRVAGLGYLGMLAGPAVIGPLTHLVPLNLTFLLPVAFCVVAAGAAGILREPEPEPTRPGVRPRTETV

Mean predicted aligned error: 17.18 Å

pLDDT: mean 81.26, std 16.71, range [32.44, 98.62]

Radius of gyration: 27.83 Å; Cα contacts (8 Å, |Δi|>4): 547; chains: 1; bounding box: 87×46×77 Å